Protein AF-A0A918WF06-F1 (afdb_monomer_lite)

Radius of gyration: 26.08 Å; chains: 1; bounding box: 77×54×80 Å

pLDDT: mean 81.27, std 18.09, range [36.62, 98.19]

Structure (mmCIF, N/CA/C/O backbone):
data_AF-A0A918WF06-F1
#
_entry.id   AF-A0A918WF06-F1
#
loop_
_atom_site.group_PDB
_atom_site.id
_atom_site.type_symbol
_atom_site.label_atom_id
_atom_site.label_alt_id
_atom_site.label_comp_id
_atom_site.label_asym_id
_atom_site.label_entity_id
_atom_site.label_seq_id
_atom_site.pdbx_PDB_ins_code
_atom_site.Cartn_x
_atom_site.Cartn_y
_atom_site.Cartn_z
_atom_site.occupancy
_atom_site.B_iso_or_equiv
_atom_site.auth_seq_id
_atom_site.auth_comp_id
_atom_site.auth_asym_id
_atom_site.auth_atom_id
_atom_site.pdbx_PDB_model_num
ATOM 1 N N . MET A 1 1 ? -59.376 -40.780 -48.988 1.00 39.62 1 MET A N 1
ATOM 2 C CA . MET A 1 1 ? -57.956 -41.108 -49.257 1.00 39.62 1 MET A CA 1
ATOM 3 C C . MET A 1 1 ? -57.127 -39.903 -48.823 1.00 39.62 1 MET A C 1
ATOM 5 O O . MET A 1 1 ? -57.495 -38.814 -49.224 1.00 39.62 1 MET A O 1
ATOM 9 N N . LYS A 1 2 ? -56.238 -40.057 -47.822 1.00 47.72 2 LYS A N 1
ATOM 10 C CA . LYS A 1 2 ? -54.771 -39.832 -47.935 1.00 47.72 2 LYS A CA 1
ATOM 11 C C . LYS A 1 2 ? -54.437 -38.406 -48.423 1.00 47.72 2 LYS A C 1
ATOM 13 O O . LYS A 1 2 ? -54.767 -38.086 -49.548 1.00 47.72 2 LYS A O 1
ATOM 18 N N . VAL A 1 3 ? -53.795 -37.504 -47.682 1.00 50.84 3 VAL A N 1
ATOM 19 C CA . VAL A 1 3 ? -52.681 -37.616 -46.724 1.00 50.84 3 VAL A CA 1
ATOM 20 C C . VAL A 1 3 ? -52.509 -36.258 -46.012 1.00 50.84 3 VAL A C 1
ATOM 22 O O . VAL A 1 3 ? -52.723 -35.221 -46.631 1.00 50.84 3 VAL A O 1
ATOM 25 N N . MET A 1 4 ? -52.075 -36.255 -44.748 1.00 56.88 4 MET A N 1
ATOM 26 C CA . MET A 1 4 ? -51.415 -35.093 -44.126 1.00 56.88 4 MET A CA 1
ATOM 27 C C . MET A 1 4 ? -49.901 -35.205 -44.368 1.00 56.88 4 MET A C 1
ATOM 29 O O . MET A 1 4 ? -49.376 -36.318 -44.303 1.00 56.88 4 MET A O 1
ATOM 33 N N . PRO A 1 5 ? -49.186 -34.087 -44.559 1.00 52.19 5 PRO A N 1
ATOM 34 C CA . PRO A 1 5 ? -47.825 -33.984 -44.040 1.00 52.19 5 PRO A CA 1
ATOM 35 C C . PRO A 1 5 ? -47.679 -32.678 -43.241 1.00 52.19 5 PRO A C 1
ATOM 37 O O . PRO A 1 5 ? -47.984 -31.588 -43.704 1.00 52.19 5 PRO A O 1
ATOM 40 N N . SER A 1 6 ? -47.406 -32.790 -41.947 1.00 49.00 6 SER A N 1
ATOM 41 C CA . SER A 1 6 ? -46.043 -32.788 -41.397 1.00 49.00 6 SER A CA 1
ATOM 42 C C . SER A 1 6 ? -45.630 -31.370 -40.997 1.00 49.00 6 SER A C 1
ATOM 44 O O . SER A 1 6 ? -44.961 -30.660 -41.742 1.00 49.00 6 SER A O 1
ATOM 46 N N . LEU A 1 7 ? -46.033 -30.979 -39.780 1.00 51.66 7 LEU A N 1
ATOM 47 C CA . LEU A 1 7 ? -45.429 -29.859 -39.062 1.00 51.66 7 LEU A CA 1
ATOM 48 C C . LEU A 1 7 ? -43.947 -30.179 -38.836 1.00 51.66 7 LEU A C 1
ATOM 50 O O . LEU A 1 7 ? -43.600 -31.067 -38.056 1.00 51.66 7 LEU A O 1
ATOM 54 N N . LEU A 1 8 ? -43.075 -29.434 -39.506 1.00 51.19 8 LEU A N 1
ATOM 55 C CA . LEU A 1 8 ? -41.650 -29.425 -39.223 1.00 51.19 8 LEU A CA 1
ATOM 56 C C . LEU A 1 8 ? -41.441 -28.649 -37.912 1.00 51.19 8 LEU A C 1
ATOM 58 O O . LEU A 1 8 ? -41.381 -27.422 -37.900 1.00 51.19 8 LEU A O 1
ATOM 62 N N . ILE A 1 9 ? -41.383 -29.363 -36.787 1.00 60.44 9 ILE A N 1
ATOM 63 C CA . ILE A 1 9 ? -40.949 -28.798 -35.506 1.00 60.44 9 ILE A CA 1
ATOM 64 C C . ILE A 1 9 ? -39.446 -28.544 -35.635 1.00 60.44 9 ILE A C 1
ATOM 66 O O . ILE A 1 9 ? -38.626 -29.431 -35.397 1.00 60.44 9 ILE A O 1
ATOM 70 N N . MET A 1 10 ? -39.081 -27.334 -36.052 1.00 51.53 10 MET A N 1
ATOM 71 C CA . MET A 1 10 ? -37.702 -26.867 -36.008 1.00 51.53 10 MET A CA 1
ATOM 72 C C . MET A 1 10 ? -37.326 -26.708 -34.532 1.00 51.53 10 MET A C 1
ATOM 74 O O . MET A 1 10 ? -37.641 -25.705 -33.894 1.00 51.53 10 MET A O 1
ATOM 78 N N . ARG A 1 11 ? -36.705 -27.740 -33.952 1.00 55.72 11 ARG A N 1
ATOM 79 C CA . ARG A 1 11 ? -36.092 -27.637 -32.629 1.00 55.72 11 ARG A CA 1
ATOM 80 C C . ARG A 1 11 ? -34.928 -26.663 -32.741 1.00 55.72 11 ARG A C 1
ATOM 82 O O . ARG A 1 11 ? -33.838 -27.042 -33.152 1.00 55.72 11 ARG A O 1
ATOM 89 N N . VAL A 1 12 ? -35.167 -25.408 -32.372 1.00 57.62 12 VAL A N 1
ATOM 90 C CA . VAL A 1 12 ? -34.097 -24.477 -32.028 1.00 57.62 12 VAL A CA 1
ATOM 91 C C . VAL A 1 12 ? -33.480 -25.029 -30.749 1.00 57.62 12 VAL A C 1
ATOM 93 O O . VAL A 1 12 ? -33.949 -24.768 -29.644 1.00 57.62 12 VAL A O 1
ATOM 96 N N . THR A 1 13 ? -32.472 -25.886 -30.893 1.00 59.31 13 THR A N 1
ATOM 97 C CA . THR A 1 13 ? -31.555 -26.203 -29.805 1.00 59.31 13 THR A CA 1
ATOM 98 C C . THR A 1 13 ? -30.829 -24.906 -29.495 1.00 59.31 13 THR A C 1
ATOM 100 O O . THR A 1 13 ? -29.818 -24.586 -30.116 1.00 59.31 13 THR A O 1
ATOM 103 N N . SER A 1 14 ? -31.418 -24.107 -28.606 1.00 59.75 14 SER A N 1
ATOM 104 C CA . SER A 1 14 ? -30.790 -22.925 -28.043 1.00 59.75 14 SER A CA 1
ATOM 105 C C . SER A 1 14 ? -29.555 -23.417 -27.305 1.00 59.75 14 SER A C 1
ATOM 107 O O . SER A 1 14 ? -29.641 -23.908 -26.180 1.00 59.75 14 SER A O 1
ATOM 109 N N . LEU A 1 15 ? -28.418 -23.380 -27.998 1.00 58.34 15 LEU A N 1
ATOM 110 C CA . LEU A 1 15 ? -27.104 -23.610 -27.437 1.00 58.34 15 LEU A CA 1
ATOM 111 C C . LEU A 1 15 ? -26.921 -22.489 -26.414 1.00 58.34 15 LEU A C 1
ATOM 113 O O . LEU A 1 15 ? -26.621 -21.353 -26.771 1.00 58.34 15 LEU A O 1
ATOM 117 N N . ALA A 1 16 ? -27.236 -22.779 -25.153 1.00 60.91 16 ALA A N 1
ATOM 118 C CA . ALA A 1 16 ? -26.949 -21.895 -24.042 1.00 60.91 16 ALA A CA 1
ATOM 119 C C . ALA A 1 16 ? -25.426 -21.771 -23.973 1.00 60.91 16 ALA A C 1
ATOM 121 O O . ALA A 1 16 ? -24.744 -22.584 -23.352 1.00 60.91 16 ALA A O 1
ATOM 122 N N . PHE A 1 17 ? -24.892 -20.787 -24.692 1.00 61.94 17 PHE A N 1
ATOM 123 C CA . PHE A 1 17 ? -23.524 -20.331 -24.563 1.00 61.94 17 PHE A CA 1
ATOM 124 C C . PHE A 1 17 ? -23.434 -19.684 -23.182 1.00 61.94 17 PHE A C 1
ATOM 126 O O . PHE A 1 17 ? -23.647 -18.485 -23.014 1.00 61.94 17 PHE A O 1
ATOM 133 N N . PHE A 1 18 ? -23.230 -20.522 -22.165 1.00 62.84 18 PHE A N 1
ATOM 134 C CA . PHE A 1 18 ? -22.792 -20.086 -20.852 1.00 62.84 18 PHE A CA 1
ATOM 135 C C . PHE A 1 18 ? -21.447 -19.395 -21.072 1.00 62.84 18 PHE A C 1
ATOM 137 O O . PHE A 1 18 ? -20.406 -20.040 -21.181 1.00 62.84 18 PHE A O 1
ATOM 144 N N . LEU A 1 19 ? -21.492 -18.068 -21.192 1.00 60.66 19 LEU A N 1
ATOM 145 C CA . LEU A 1 19 ? -20.347 -17.204 -20.972 1.00 60.66 19 LEU A CA 1
ATOM 146 C C . LEU A 1 19 ? -19.892 -17.462 -19.535 1.00 60.66 19 LEU A C 1
ATOM 148 O O . LEU A 1 19 ? -20.374 -16.841 -18.590 1.00 60.66 19 LEU A O 1
ATOM 152 N N . LEU A 1 20 ? -18.988 -18.425 -19.370 1.00 53.75 20 LEU A N 1
ATOM 153 C CA . LEU A 1 20 ? -18.125 -18.497 -18.206 1.00 53.75 20 LEU A CA 1
ATOM 154 C C . LEU A 1 20 ? -17.273 -17.230 -18.258 1.00 53.75 20 LEU A C 1
ATOM 156 O O . LEU A 1 20 ? -16.222 -17.198 -18.897 1.00 53.75 20 LEU A O 1
ATOM 160 N N . LEU A 1 21 ? -17.766 -16.157 -17.634 1.00 58.62 21 LEU A N 1
ATOM 161 C CA . LEU A 1 21 ? -16.910 -15.068 -17.194 1.00 58.62 21 LEU A CA 1
ATOM 162 C C . LEU A 1 21 ? -15.924 -15.708 -16.218 1.00 58.62 21 LEU A C 1
ATOM 164 O O . LEU A 1 21 ? -16.217 -15.883 -15.038 1.00 58.62 21 LEU A O 1
ATOM 168 N N . ASN A 1 22 ? -14.771 -16.120 -16.737 1.00 43.28 22 ASN A N 1
ATOM 169 C CA . ASN A 1 22 ? -13.613 -16.398 -15.915 1.00 43.28 22 ASN A CA 1
ATOM 170 C C . ASN A 1 22 ? -13.202 -15.057 -15.306 1.00 43.28 22 ASN A C 1
ATOM 172 O O . ASN A 1 22 ? -12.416 -14.316 -15.894 1.00 43.28 22 ASN A O 1
ATOM 176 N N . SER A 1 23 ? -13.771 -14.720 -14.149 1.00 53.44 23 SER A N 1
ATOM 177 C CA . SER A 1 23 ? -13.123 -13.791 -13.236 1.00 53.44 23 SER A CA 1
ATOM 178 C C . SER A 1 23 ? -11.800 -14.443 -12.859 1.00 53.44 23 SER A C 1
ATOM 180 O O . SER A 1 23 ? -11.768 -15.362 -12.040 1.00 53.44 23 SER A O 1
ATOM 182 N N . LEU A 1 24 ? -10.718 -14.023 -13.521 1.00 58.28 24 LEU A N 1
ATOM 183 C CA . LEU A 1 24 ? -9.377 -14.259 -13.006 1.00 58.28 24 LEU A CA 1
ATOM 184 C C . LEU A 1 24 ? -9.387 -13.798 -11.541 1.00 58.28 24 LEU A C 1
ATOM 186 O O . LEU A 1 24 ? -9.940 -12.728 -11.264 1.00 58.28 24 LEU A O 1
ATOM 190 N N . PRO A 1 25 ? -8.889 -14.618 -10.601 1.00 63.88 25 PRO A N 1
ATOM 191 C CA . PRO A 1 25 ? -8.848 -14.218 -9.205 1.00 63.88 25 PRO A CA 1
ATOM 192 C C . PRO A 1 25 ? -8.097 -12.889 -9.107 1.00 63.88 25 PRO A C 1
ATOM 194 O O . PRO A 1 25 ? -7.062 -12.715 -9.754 1.00 63.88 25 PRO A O 1
ATOM 197 N N . ALA A 1 26 ? -8.674 -11.953 -8.354 1.00 69.56 26 ALA A N 1
ATOM 198 C CA . ALA A 1 26 ? -8.076 -10.648 -8.125 1.00 69.56 26 ALA A CA 1
ATOM 199 C C . ALA A 1 26 ? -6.679 -10.819 -7.516 1.00 69.56 26 ALA A C 1
ATOM 201 O O . ALA A 1 26 ? -6.487 -11.704 -6.679 1.00 69.56 26 ALA A O 1
ATOM 202 N N . ALA A 1 27 ? -5.725 -9.990 -7.932 1.00 83.56 27 ALA A N 1
ATOM 203 C CA . ALA A 1 27 ? -4.368 -10.045 -7.404 1.00 83.56 27 ALA A CA 1
ATOM 204 C C . ALA A 1 27 ? -4.372 -9.585 -5.939 1.00 83.56 27 ALA A C 1
ATOM 206 O O . ALA A 1 27 ? -4.746 -8.447 -5.632 1.00 83.56 27 ALA A O 1
ATOM 207 N N . ASP A 1 28 ? -3.950 -10.460 -5.027 1.00 87.75 28 ASP A N 1
ATOM 208 C CA . ASP A 1 28 ? -3.919 -10.159 -3.601 1.00 87.75 28 ASP A CA 1
ATOM 209 C C . ASP A 1 28 ? -2.594 -9.490 -3.223 1.00 87.75 28 ASP A C 1
ATOM 211 O O . ASP A 1 28 ? -1.497 -9.972 -3.521 1.00 87.75 28 ASP A O 1
ATOM 215 N N . PHE A 1 29 ? -2.677 -8.351 -2.535 1.00 89.62 29 PHE A N 1
ATOM 216 C CA . PHE A 1 29 ? -1.479 -7.585 -2.212 1.00 89.62 29 PHE A CA 1
ATOM 217 C C . PHE A 1 29 ? -0.498 -8.370 -1.340 1.00 89.62 29 PHE A C 1
ATOM 219 O O . PHE A 1 29 ? 0.705 -8.273 -1.552 1.00 89.62 29 PHE A O 1
ATOM 226 N N . GLN A 1 30 ? -0.973 -9.142 -0.363 1.00 86.06 30 GLN A N 1
ATOM 227 C CA . GLN A 1 30 ? -0.086 -9.789 0.605 1.00 86.06 30 GLN A CA 1
ATOM 228 C C . GLN A 1 30 ? 0.589 -11.029 0.037 1.00 86.06 30 GLN A C 1
ATOM 230 O O . GLN A 1 30 ? 1.757 -11.280 0.331 1.00 86.06 30 GLN A O 1
ATOM 235 N N . THR A 1 31 ? -0.148 -11.804 -0.749 1.00 85.81 31 THR A N 1
ATOM 236 C CA . THR A 1 31 ? 0.311 -13.100 -1.251 1.00 85.81 31 THR A CA 1
ATOM 237 C C . THR A 1 31 ? 0.951 -13.008 -2.631 1.00 85.81 31 THR A C 1
ATOM 239 O O . THR A 1 31 ? 1.901 -13.748 -2.885 1.00 85.81 31 THR A O 1
ATOM 242 N N . ASP A 1 32 ? 0.534 -12.055 -3.470 1.00 90.69 32 ASP A N 1
ATOM 243 C CA . ASP A 1 32 ? 1.044 -11.926 -4.837 1.00 90.69 32 ASP A CA 1
ATOM 244 C C . ASP A 1 32 ? 2.002 -10.733 -5.004 1.00 90.69 32 ASP A C 1
ATOM 246 O O . ASP A 1 32 ? 3.089 -10.877 -5.567 1.00 90.69 32 ASP A O 1
ATOM 250 N N . VAL A 1 33 ? 1.641 -9.545 -4.502 1.00 95.44 33 VAL A N 1
ATOM 251 C CA . VAL A 1 33 ? 2.377 -8.292 -4.788 1.00 95.44 33 VAL A CA 1
ATOM 252 C C . VAL A 1 33 ? 3.538 -8.054 -3.822 1.00 95.44 33 VAL A C 1
ATOM 254 O O . VAL A 1 33 ? 4.663 -7.764 -4.235 1.00 95.44 33 VAL A O 1
ATOM 257 N N . LEU A 1 34 ? 3.285 -8.186 -2.522 1.00 93.31 34 LEU A N 1
ATOM 258 C CA . LEU A 1 34 ? 4.236 -7.903 -1.453 1.00 93.31 34 LEU A CA 1
ATOM 259 C C . LEU A 1 34 ? 5.528 -8.731 -1.571 1.00 93.31 34 LEU A C 1
ATOM 261 O O . LEU A 1 34 ? 6.600 -8.134 -1.440 1.00 93.31 34 LEU A O 1
ATOM 265 N N . PRO A 1 35 ? 5.501 -10.042 -1.896 1.00 93.12 35 PRO A N 1
ATOM 266 C CA . PRO A 1 35 ? 6.731 -10.807 -2.100 1.00 93.12 35 PRO A CA 1
ATOM 267 C C . PRO A 1 35 ? 7.576 -10.279 -3.267 1.00 93.12 35 PRO A C 1
ATOM 269 O O . PRO A 1 35 ? 8.808 -10.339 -3.225 1.00 93.12 35 PRO A O 1
ATOM 272 N N . ILE A 1 36 ? 6.940 -9.717 -4.303 1.00 96.38 36 ILE A N 1
ATOM 273 C CA . ILE A 1 36 ? 7.650 -9.084 -5.421 1.00 96.38 36 ILE A CA 1
ATOM 274 C C . ILE A 1 36 ? 8.333 -7.806 -4.934 1.00 96.38 36 ILE A C 1
ATOM 276 O O . ILE A 1 36 ? 9.527 -7.636 -5.179 1.00 96.38 36 ILE A O 1
ATOM 280 N N . PHE A 1 37 ? 7.626 -6.940 -4.201 1.00 95.88 37 PHE A N 1
ATOM 281 C CA . PHE A 1 37 ? 8.210 -5.711 -3.652 1.00 95.88 37 PHE A CA 1
ATOM 282 C C . PHE A 1 37 ? 9.353 -5.990 -2.671 1.00 95.88 37 PHE A C 1
ATOM 284 O O . PHE A 1 37 ? 10.404 -5.354 -2.767 1.00 95.88 37 PHE A O 1
ATOM 291 N N . GLN A 1 38 ? 9.202 -6.984 -1.794 1.00 93.25 38 GLN A N 1
ATOM 292 C CA . GLN A 1 38 ? 10.252 -7.414 -0.867 1.00 93.25 38 GLN A CA 1
ATOM 293 C C . GLN A 1 38 ? 11.522 -7.854 -1.599 1.00 93.25 38 GLN A C 1
ATOM 295 O O . GLN A 1 38 ? 12.626 -7.465 -1.227 1.00 93.25 38 GLN A O 1
ATOM 300 N N . ASN A 1 39 ? 11.371 -8.639 -2.664 1.00 93.62 39 ASN A N 1
ATOM 301 C CA . ASN A 1 39 ? 12.507 -9.169 -3.410 1.00 93.62 39 ASN A CA 1
ATOM 302 C C . ASN A 1 39 ? 13.154 -8.113 -4.326 1.00 93.62 39 ASN A C 1
ATOM 304 O O . ASN A 1 39 ? 14.375 -8.053 -4.458 1.00 93.62 39 ASN A O 1
ATOM 308 N N . LYS A 1 40 ? 12.343 -7.268 -4.973 1.00 95.00 40 LYS A N 1
ATOM 309 C CA . LYS A 1 40 ? 12.798 -6.391 -6.064 1.00 95.00 40 LYS A CA 1
ATOM 310 C C . LYS A 1 40 ? 12.985 -4.929 -5.675 1.00 95.00 40 LYS A C 1
ATOM 312 O O . LYS A 1 40 ? 13.772 -4.245 -6.319 1.00 95.00 40 LYS A O 1
ATOM 317 N N . CYS A 1 41 ? 12.299 -4.437 -4.647 1.00 94.75 41 CYS A N 1
ATOM 318 C CA . CYS A 1 41 ? 12.182 -2.996 -4.393 1.00 94.75 41 CYS A CA 1
ATOM 319 C C . CYS A 1 41 ? 12.691 -2.574 -3.007 1.00 94.75 41 CYS A C 1
ATOM 321 O O . CYS A 1 41 ? 13.209 -1.466 -2.849 1.00 94.75 41 CYS A O 1
ATOM 323 N N . TYR A 1 42 ? 12.598 -3.450 -2.004 1.00 92.75 42 TYR A N 1
ATOM 324 C CA . TYR A 1 42 ? 12.870 -3.102 -0.601 1.00 92.75 42 TYR A CA 1
ATOM 325 C C . TYR A 1 42 ? 14.316 -2.733 -0.296 1.00 92.75 42 TYR A C 1
ATOM 327 O O . TYR A 1 42 ? 14.588 -2.170 0.755 1.00 92.75 42 TYR A O 1
ATOM 335 N N . LYS A 1 43 ? 15.253 -2.986 -1.212 1.00 90.62 43 LYS A N 1
ATOM 336 C CA . LYS A 1 43 ? 16.620 -2.482 -1.065 1.00 90.62 43 LYS A CA 1
ATOM 337 C C . LYS A 1 43 ? 16.680 -0.947 -0.987 1.00 90.62 43 LYS A C 1
ATOM 339 O O . LYS A 1 43 ? 17.639 -0.416 -0.443 1.00 90.62 43 LYS A O 1
ATOM 344 N N . CYS A 1 44 ? 15.706 -0.242 -1.567 1.00 94.31 44 CYS A N 1
ATOM 345 C CA . CYS A 1 44 ? 15.660 1.225 -1.559 1.00 94.31 44 CYS A CA 1
ATOM 346 C C . CYS A 1 44 ? 14.303 1.811 -1.143 1.00 94.31 44 CYS A C 1
ATOM 348 O O . CYS A 1 44 ? 14.244 2.999 -0.843 1.00 94.31 44 CYS A O 1
ATOM 350 N N . HIS A 1 45 ? 13.235 1.013 -1.162 1.00 94.00 45 HIS A N 1
ATOM 351 C CA . HIS A 1 45 ? 11.863 1.443 -0.870 1.00 94.00 45 HIS A CA 1
ATOM 352 C C . HIS A 1 45 ? 11.215 0.591 0.235 1.00 94.00 45 HIS A C 1
ATOM 354 O O . HIS A 1 45 ? 10.019 0.310 0.184 1.00 94.00 45 HIS A O 1
ATOM 360 N N . GLY A 1 46 ? 12.000 0.095 1.189 1.00 89.69 46 GLY A N 1
ATOM 361 C CA . GLY A 1 46 ? 11.511 -0.686 2.324 1.00 89.69 46 GLY A CA 1
ATOM 362 C C . GLY A 1 46 ? 12.606 -0.944 3.354 1.00 89.69 46 GLY A C 1
ATOM 363 O O . GLY A 1 46 ? 13.734 -0.490 3.184 1.00 89.69 46 GLY A O 1
ATOM 364 N N . ASN A 1 47 ? 12.287 -1.664 4.435 1.00 86.62 47 ASN A N 1
ATOM 365 C CA . ASN A 1 47 ? 13.217 -1.934 5.540 1.00 86.62 47 ASN A CA 1
ATOM 366 C C . ASN A 1 47 ? 13.822 -0.655 6.162 1.00 86.62 47 ASN A C 1
ATOM 368 O O . ASN A 1 47 ? 14.984 -0.648 6.563 1.00 86.62 47 ASN A O 1
ATOM 372 N N . GLY A 1 48 ? 13.046 0.432 6.220 1.00 80.94 48 GLY A N 1
ATOM 373 C CA . GLY A 1 48 ? 13.510 1.746 6.680 1.00 80.94 48 GLY A CA 1
ATOM 374 C C . GLY A 1 48 ? 14.147 2.631 5.601 1.00 80.94 48 GLY A C 1
ATOM 375 O O . GLY A 1 48 ? 14.339 3.818 5.846 1.00 80.94 48 GLY A O 1
ATOM 376 N N . GLU A 1 49 ? 14.412 2.106 4.401 1.00 87.75 49 GLU A N 1
ATOM 377 C CA . GLU A 1 49 ? 14.890 2.891 3.258 1.00 87.75 49 GLU A CA 1
ATOM 378 C C . GLU A 1 49 ? 13.718 3.525 2.493 1.00 87.75 49 GLU A C 1
ATOM 380 O O . GLU A 1 49 ? 12.755 2.845 2.129 1.00 87.75 49 GLU A O 1
ATOM 385 N N . THR A 1 50 ? 13.812 4.827 2.209 1.00 90.69 50 THR A N 1
ATOM 386 C CA . THR A 1 50 ? 12.749 5.619 1.560 1.00 90.69 50 THR A CA 1
ATOM 387 C C . THR A 1 50 ? 13.284 6.464 0.406 1.00 90.69 50 THR A C 1
ATOM 389 O O . THR A 1 50 ? 13.056 7.671 0.311 1.00 90.69 50 THR A O 1
ATOM 392 N N . LYS A 1 51 ? 14.043 5.852 -0.510 1.00 90.00 51 LYS A N 1
ATOM 393 C CA . LYS A 1 51 ? 14.612 6.582 -1.649 1.00 90.00 51 LYS A CA 1
ATOM 394 C C . LYS A 1 51 ? 13.506 7.245 -2.474 1.00 90.00 51 LYS A C 1
ATOM 396 O O . LYS A 1 51 ? 12.516 6.610 -2.817 1.00 90.00 51 LYS A O 1
ATOM 401 N N . GLY A 1 52 ? 13.684 8.525 -2.800 1.00 87.75 52 GLY A N 1
ATOM 402 C CA . GLY A 1 52 ? 12.639 9.312 -3.464 1.00 87.75 52 GLY A CA 1
ATOM 403 C C . GLY A 1 52 ? 11.430 9.603 -2.568 1.00 87.75 52 GLY A C 1
ATOM 404 O O . GLY A 1 52 ? 10.343 9.804 -3.094 1.00 87.75 52 GLY A O 1
ATOM 405 N N . ASP A 1 53 ? 11.625 9.587 -1.244 1.00 88.81 53 ASP A N 1
ATOM 406 C CA . ASP A 1 53 ? 10.594 9.788 -0.218 1.00 88.81 53 ASP A CA 1
ATOM 407 C C . ASP A 1 53 ? 9.434 8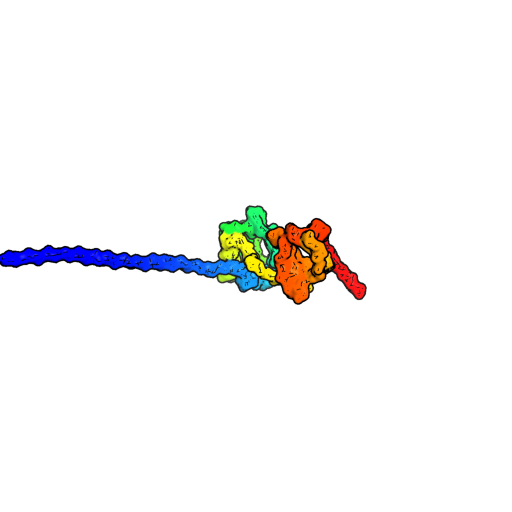.782 -0.313 1.00 88.81 53 ASP A C 1
ATOM 409 O O . ASP A 1 53 ? 8.276 9.083 -0.032 1.00 88.81 53 ASP A O 1
ATOM 413 N N . MET A 1 54 ? 9.749 7.560 -0.756 1.00 90.44 54 MET A N 1
ATOM 414 C CA . MET A 1 54 ? 8.755 6.530 -1.038 1.00 90.44 54 MET A CA 1
ATOM 415 C C . MET A 1 54 ? 9.083 5.205 -0.356 1.00 90.44 54 MET A C 1
ATOM 417 O O . MET A 1 54 ? 10.170 4.654 -0.545 1.00 90.44 54 MET A O 1
ATOM 421 N N . SER A 1 55 ? 8.094 4.662 0.360 1.00 91.31 55 SER A N 1
ATOM 422 C CA . SER A 1 55 ? 8.122 3.323 0.956 1.00 91.31 55 SER A CA 1
ATOM 423 C C . SER A 1 55 ? 7.001 2.446 0.396 1.00 91.31 55 SER A C 1
ATOM 425 O O . SER A 1 55 ? 5.843 2.858 0.320 1.00 91.31 55 SER A O 1
ATOM 427 N N . LEU A 1 56 ? 7.353 1.216 0.029 1.00 93.81 56 LEU A N 1
ATOM 428 C CA . LEU A 1 56 ? 6.436 0.166 -0.417 1.00 93.81 56 LEU A CA 1
ATOM 429 C C . LEU A 1 56 ? 6.038 -0.783 0.720 1.00 93.81 56 LEU A C 1
ATOM 431 O O . LEU A 1 56 ? 5.349 -1.774 0.481 1.00 93.81 56 LEU A O 1
ATOM 435 N N . GLU A 1 57 ? 6.453 -0.495 1.955 1.00 88.06 57 GLU A N 1
ATOM 436 C CA . GLU A 1 57 ? 6.048 -1.291 3.108 1.00 88.06 57 GLU A CA 1
ATOM 437 C C . GLU A 1 57 ? 4.538 -1.191 3.350 1.00 88.06 57 GLU A C 1
ATOM 439 O O . GLU A 1 57 ? 3.977 -0.101 3.220 1.00 88.06 57 GLU A O 1
ATOM 444 N N . PRO A 1 58 ? 3.863 -2.277 3.778 1.00 82.00 58 PRO A N 1
ATOM 445 C CA . PRO A 1 58 ? 2.411 -2.291 3.961 1.00 82.00 58 PRO A CA 1
ATOM 446 C C . PRO A 1 58 ? 1.870 -1.142 4.825 1.00 82.00 58 PRO A C 1
ATOM 448 O O . PRO A 1 58 ? 0.819 -0.586 4.522 1.00 82.00 58 PRO A O 1
ATOM 451 N N . GLY A 1 59 ? 2.603 -0.749 5.873 1.00 77.69 59 GLY A N 1
ATOM 452 C CA . GLY A 1 59 ? 2.207 0.346 6.765 1.00 77.69 59 GLY A CA 1
ATOM 453 C C . GLY A 1 59 ? 2.362 1.752 6.171 1.00 77.69 59 GLY A C 1
ATOM 454 O O . GLY A 1 59 ? 1.817 2.705 6.720 1.00 77.69 59 GLY A O 1
ATOM 455 N N . GLN A 1 60 ? 3.090 1.900 5.061 1.00 83.25 60 GLN A N 1
ATOM 456 C CA . GLN A 1 60 ? 3.424 3.198 4.464 1.00 83.25 60 GLN A CA 1
ATOM 457 C C . GLN A 1 60 ? 2.874 3.359 3.041 1.00 83.25 60 GLN A C 1
ATOM 459 O O . GLN A 1 60 ? 2.533 4.473 2.639 1.00 83.25 60 GLN A O 1
ATOM 464 N N . ILE A 1 61 ? 2.715 2.253 2.304 1.00 90.75 61 ILE A N 1
ATOM 465 C CA . ILE A 1 61 ? 2.378 2.250 0.877 1.00 90.75 61 ILE A CA 1
ATOM 466 C C . ILE A 1 61 ? 1.066 2.981 0.564 1.00 90.75 61 ILE A C 1
ATOM 468 O O . ILE A 1 61 ? 0.951 3.616 -0.483 1.00 90.75 61 ILE A O 1
ATOM 472 N N . ARG A 1 62 ? 0.100 2.983 1.497 1.00 86.06 62 ARG A N 1
ATOM 473 C CA . ARG A 1 62 ? -1.202 3.658 1.341 1.00 86.06 62 ARG A CA 1
ATOM 474 C C . ARG A 1 62 ? -1.066 5.146 0.995 1.00 86.06 62 ARG A C 1
ATOM 476 O O . ARG A 1 62 ? -1.895 5.659 0.256 1.00 86.06 62 ARG A O 1
ATOM 483 N N . ARG A 1 63 ? -0.016 5.831 1.471 1.00 85.00 63 ARG A N 1
ATOM 484 C CA . ARG A 1 63 ? 0.233 7.260 1.184 1.00 85.00 63 ARG A CA 1
ATOM 485 C C . ARG A 1 63 ? 0.540 7.531 -0.292 1.00 85.00 63 ARG A C 1
ATOM 487 O O . ARG A 1 63 ? 0.317 8.638 -0.770 1.00 85.00 63 ARG A O 1
ATOM 494 N N . PHE A 1 64 ? 1.018 6.519 -1.013 1.00 92.00 64 PHE A N 1
ATOM 495 C CA . PHE A 1 64 ? 1.408 6.612 -2.420 1.00 92.00 64 PHE A CA 1
ATOM 496 C C . PHE A 1 64 ? 0.323 6.100 -3.378 1.00 92.00 64 PHE A C 1
ATOM 498 O O . PHE A 1 64 ? 0.494 6.189 -4.595 1.00 92.00 64 PHE A O 1
ATOM 505 N N . ILE A 1 65 ? -0.790 5.593 -2.832 1.00 89.62 65 ILE A N 1
ATOM 506 C CA . ILE A 1 65 ? -1.952 5.109 -3.578 1.00 89.62 65 ILE A CA 1
ATOM 507 C C . ILE A 1 65 ? -3.002 6.224 -3.632 1.00 89.62 65 ILE A C 1
ATOM 509 O O . ILE A 1 65 ? -3.776 6.417 -2.695 1.00 89.62 65 ILE A O 1
ATOM 513 N N . SER A 1 66 ? -3.020 6.995 -4.718 1.00 85.88 66 SER A N 1
ATOM 514 C CA . SER A 1 66 ? -3.969 8.101 -4.909 1.00 85.88 66 SER A CA 1
ATOM 515 C C . SER A 1 66 ? -4.035 8.536 -6.375 1.00 85.88 66 SER A C 1
ATOM 517 O O . SER A 1 66 ? -3.239 8.095 -7.195 1.00 85.88 66 SER A O 1
ATOM 519 N N . LYS A 1 67 ? -4.960 9.442 -6.725 1.00 79.25 67 LYS A N 1
ATOM 520 C CA . LYS A 1 67 ? -5.072 9.981 -8.096 1.00 79.25 67 LYS A CA 1
ATOM 521 C C . LYS A 1 67 ? -3.871 10.827 -8.534 1.00 79.25 67 LYS A C 1
ATOM 523 O O . LYS A 1 67 ? -3.707 11.059 -9.725 1.00 79.25 67 LYS A O 1
ATOM 528 N N . GLN A 1 68 ? -3.081 11.326 -7.585 1.00 83.06 68 GLN A N 1
ATOM 529 C CA . GLN A 1 68 ? -1.896 12.153 -7.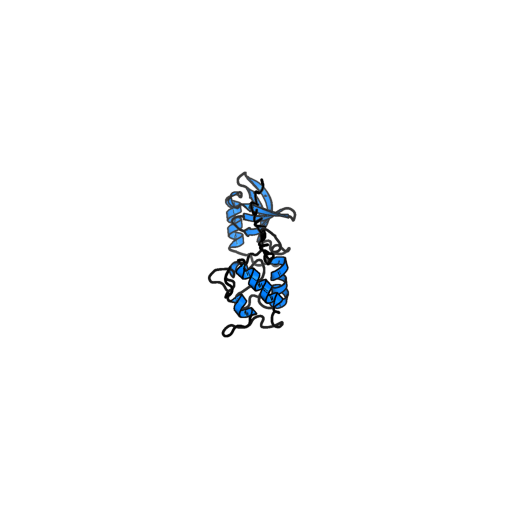832 1.00 83.06 68 GLN A CA 1
ATOM 530 C C . GLN A 1 68 ? -0.592 11.435 -7.452 1.00 83.06 68 GLN A C 1
ATOM 532 O O . GLN A 1 68 ? 0.486 11.998 -7.622 1.00 83.06 68 GLN A O 1
ATOM 537 N N . GLY A 1 69 ? -0.687 10.225 -6.897 1.00 89.00 69 GLY A N 1
ATOM 538 C CA . GLY A 1 69 ? 0.453 9.431 -6.460 1.00 89.00 69 GLY A CA 1
ATOM 539 C C . GLY A 1 69 ? 1.060 8.593 -7.587 1.00 89.00 69 GLY A C 1
ATOM 540 O O . GLY A 1 69 ? 0.495 8.495 -8.677 1.00 89.00 69 GLY A O 1
ATOM 541 N N . PRO A 1 70 ? 2.200 7.934 -7.323 1.00 94.69 70 PRO A N 1
ATOM 542 C CA . PRO A 1 70 ? 2.838 7.054 -8.300 1.00 94.69 70 PRO A CA 1
ATOM 543 C C . PRO A 1 70 ? 2.039 5.767 -8.563 1.00 94.69 70 PRO A C 1
ATOM 545 O O . PRO A 1 70 ? 2.219 5.132 -9.605 1.00 94.69 70 PRO A O 1
ATOM 548 N N . ILE A 1 71 ? 1.161 5.377 -7.632 1.00 95.88 71 ILE A N 1
ATOM 549 C CA . ILE A 1 71 ? 0.258 4.232 -7.751 1.00 95.88 71 ILE A CA 1
ATOM 550 C C . ILE A 1 71 ? -1.163 4.786 -7.877 1.00 95.88 71 ILE A C 1
ATOM 552 O O . ILE A 1 71 ? -1.765 5.195 -6.887 1.00 95.88 71 ILE A O 1
ATOM 556 N N . VAL A 1 72 ? -1.696 4.815 -9.097 1.00 93.62 72 VAL A N 1
ATOM 557 C CA . VAL A 1 72 ? -3.040 5.336 -9.376 1.00 93.62 72 VAL A CA 1
ATOM 558 C C . VAL A 1 72 ? -4.014 4.158 -9.519 1.00 93.62 72 VAL A C 1
ATOM 560 O O . VAL A 1 72 ? -3.913 3.411 -10.494 1.00 93.62 72 VAL A O 1
ATOM 563 N N . PRO A 1 73 ? -4.953 3.952 -8.572 1.00 90.44 73 PRO A N 1
ATOM 564 C CA . PRO A 1 73 ? -5.937 2.872 -8.648 1.00 90.44 73 PRO A CA 1
ATOM 565 C C . PRO A 1 73 ? -6.742 2.901 -9.950 1.00 90.44 73 PRO A C 1
ATOM 567 O O . PRO A 1 73 ? -7.329 3.928 -10.293 1.00 90.44 73 PRO A O 1
ATOM 570 N N . GLY A 1 74 ? -6.809 1.769 -10.649 1.00 85.62 74 GLY A N 1
ATOM 571 C CA . GLY A 1 74 ? -7.553 1.630 -11.903 1.00 85.62 74 GLY A CA 1
ATOM 572 C C . GLY A 1 74 ? -6.827 2.138 -13.150 1.00 85.62 74 GLY A C 1
ATOM 573 O O . GLY A 1 74 ? -7.378 2.028 -14.243 1.00 85.62 74 GLY A O 1
ATOM 574 N N . ASP A 1 75 ? -5.610 2.673 -13.020 1.00 88.81 75 ASP A N 1
ATOM 575 C CA . ASP A 1 75 ? -4.870 3.250 -14.143 1.00 88.81 75 ASP A CA 1
ATOM 576 C C . ASP A 1 75 ? -3.722 2.340 -14.599 1.00 88.81 75 ASP A C 1
ATOM 578 O O . ASP A 1 75 ? -2.695 2.190 -13.934 1.00 88.81 75 ASP A O 1
ATOM 582 N N . SER A 1 76 ? -3.867 1.764 -15.794 1.00 93.56 76 SER A N 1
ATOM 583 C CA . SER A 1 76 ? -2.839 0.931 -16.425 1.00 93.56 76 SER A CA 1
ATOM 584 C C . SER A 1 76 ? -1.582 1.704 -16.850 1.00 93.56 76 SER A C 1
ATOM 586 O O . SER A 1 76 ? -0.587 1.070 -17.215 1.00 93.56 76 SER A O 1
ATOM 588 N N . ASN A 1 77 ? -1.633 3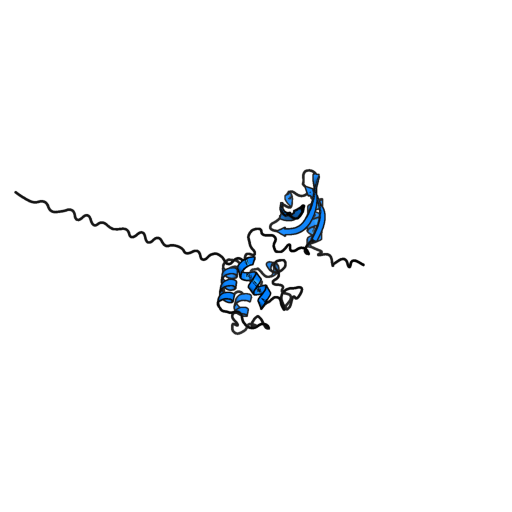.040 -16.820 1.00 95.00 77 ASN A N 1
ATOM 589 C CA . ASN A 1 77 ? -0.539 3.961 -17.125 1.00 95.00 77 ASN A CA 1
ATOM 590 C C . ASN A 1 77 ? 0.026 4.643 -15.868 1.00 95.00 77 ASN A C 1
ATOM 592 O O . ASN A 1 77 ? 0.817 5.583 -15.989 1.00 95.00 77 ASN A O 1
ATOM 596 N N . ALA A 1 78 ? -0.345 4.175 -14.669 1.00 96.06 78 ALA A N 1
ATOM 597 C CA . ALA A 1 78 ? 0.225 4.661 -13.419 1.00 96.06 78 ALA A CA 1
ATOM 598 C C . ALA A 1 78 ? 1.762 4.644 -13.465 1.00 96.06 78 ALA A C 1
ATOM 600 O O . ALA A 1 78 ? 2.374 3.725 -14.018 1.00 96.06 78 ALA A O 1
ATOM 601 N N . GLN A 1 79 ? 2.400 5.643 -12.850 1.00 96.75 79 GLN A N 1
ATOM 602 C CA . GLN A 1 79 ? 3.852 5.832 -12.911 1.00 96.75 79 GLN A CA 1
ATOM 603 C C . GLN A 1 79 ? 4.628 4.576 -12.488 1.00 96.75 79 GLN A C 1
ATOM 605 O O . GLN A 1 79 ? 5.584 4.208 -13.167 1.00 96.75 79 GLN A O 1
ATOM 610 N N . ILE A 1 80 ? 4.183 3.877 -11.435 1.00 96.88 80 ILE A N 1
ATOM 611 C CA . ILE A 1 80 ? 4.790 2.613 -10.993 1.00 96.88 80 ILE A CA 1
ATOM 612 C C . ILE A 1 80 ? 4.840 1.566 -12.115 1.00 96.88 80 ILE A C 1
ATOM 614 O O . ILE A 1 80 ? 5.857 0.897 -12.281 1.00 96.88 80 ILE A O 1
ATOM 618 N N . LEU A 1 81 ? 3.778 1.454 -12.922 1.00 98.19 81 LEU A N 1
ATOM 619 C CA . LEU A 1 81 ? 3.689 0.484 -14.014 1.00 98.19 81 LEU A CA 1
ATOM 620 C C . LEU A 1 81 ? 4.618 0.859 -15.162 1.00 98.19 81 LEU A C 1
ATOM 622 O O . LEU A 1 81 ? 5.308 -0.001 -15.700 1.00 98.19 81 LEU A O 1
ATOM 626 N N . ARG A 1 82 ? 4.686 2.149 -15.491 1.00 98.00 82 ARG A N 1
ATOM 627 C CA . ARG A 1 82 ? 5.590 2.660 -16.528 1.00 98.00 82 ARG A CA 1
ATOM 628 C C . ARG A 1 82 ? 7.055 2.423 -16.158 1.00 98.00 82 ARG A C 1
ATOM 630 O O . ARG A 1 82 ? 7.846 2.019 -17.005 1.00 98.00 82 ARG A O 1
ATOM 637 N N . MET A 1 83 ? 7.402 2.620 -14.883 1.00 96.69 83 MET A N 1
ATOM 638 C CA . MET A 1 83 ? 8.758 2.411 -14.364 1.00 96.69 83 MET A CA 1
ATOM 639 C C . MET A 1 83 ? 9.186 0.940 -14.398 1.00 96.69 83 MET A C 1
ATOM 641 O O . MET A 1 83 ? 10.299 0.655 -14.832 1.00 96.69 83 MET A O 1
ATOM 645 N N . ILE A 1 84 ? 8.323 0.005 -13.974 1.00 97.56 84 ILE A N 1
ATOM 646 C CA . ILE A 1 84 ? 8.652 -1.436 -13.998 1.00 97.56 84 ILE A CA 1
ATOM 647 C C . ILE A 1 84 ? 8.611 -2.051 -15.404 1.00 97.56 84 ILE A C 1
ATOM 649 O O . ILE A 1 84 ? 9.145 -3.138 -15.603 1.00 97.56 84 ILE A O 1
ATOM 653 N N . ARG A 1 85 ? 7.964 -1.377 -16.365 1.00 97.31 85 ARG A N 1
ATOM 654 C CA . ARG A 1 85 ? 7.963 -1.726 -17.798 1.00 97.31 85 ARG A CA 1
ATOM 655 C C . ARG A 1 85 ? 9.112 -1.085 -18.575 1.00 97.31 85 ARG A C 1
ATOM 657 O O . ARG A 1 85 ? 9.231 -1.338 -19.768 1.00 97.31 85 ARG A O 1
ATOM 664 N N . GLU A 1 86 ? 9.921 -0.258 -17.914 1.00 96.19 86 GLU A N 1
ATOM 665 C CA . GLU A 1 86 ? 11.046 0.459 -18.524 1.00 96.19 86 GLU A CA 1
ATOM 666 C C . GLU A 1 86 ? 10.621 1.318 -19.729 1.00 96.19 86 GLU A C 1
ATOM 668 O O . GLU A 1 86 ? 11.309 1.394 -20.748 1.00 96.19 86 GLU A O 1
ATOM 673 N N . GLU A 1 87 ? 9.455 1.964 -19.631 1.00 96.69 87 GLU A N 1
ATOM 674 C CA . GLU A 1 87 ? 8.950 2.799 -20.717 1.00 96.69 87 GLU A CA 1
ATOM 675 C C . GLU A 1 87 ? 9.879 3.996 -21.010 1.00 96.69 87 GLU A C 1
ATOM 677 O O . GLU A 1 87 ? 10.526 4.541 -20.108 1.00 96.69 87 GLU A O 1
ATOM 682 N N . PRO A 1 88 ? 9.922 4.488 -22.262 1.00 95.38 88 PRO A N 1
ATOM 683 C CA . PRO A 1 88 ? 10.695 5.677 -22.594 1.00 95.38 88 PRO A CA 1
ATOM 684 C C . PRO A 1 88 ? 10.287 6.901 -21.759 1.00 95.38 88 PRO A C 1
ATOM 686 O O . PRO A 1 88 ? 9.104 7.193 -21.571 1.00 95.38 88 PRO A O 1
ATOM 689 N N . GLY A 1 89 ? 11.285 7.661 -21.303 1.00 92.75 89 GLY A N 1
ATOM 690 C CA . GLY A 1 89 ? 11.071 8.916 -20.577 1.00 92.75 89 GLY A CA 1
ATOM 691 C C . GLY A 1 89 ? 10.730 8.762 -19.091 1.00 92.75 89 GLY A C 1
ATOM 692 O O . GLY A 1 89 ? 10.391 9.760 -18.457 1.00 92.75 89 GLY A O 1
ATOM 693 N N . VAL A 1 90 ? 10.832 7.556 -18.522 1.00 92.50 90 VAL A N 1
ATOM 694 C CA . VAL A 1 90 ? 10.781 7.329 -17.069 1.00 92.50 90 VAL A CA 1
ATOM 695 C C . VAL A 1 90 ? 12.046 6.626 -16.579 1.00 92.50 90 VAL A C 1
ATOM 697 O O . VAL A 1 90 ? 12.706 5.910 -17.329 1.00 92.50 90 VAL A O 1
ATOM 700 N N . GLU A 1 91 ? 12.415 6.846 -15.315 1.00 91.38 91 GLU A N 1
ATOM 701 C CA . GLU A 1 91 ? 13.520 6.104 -14.701 1.00 91.38 91 GLU A CA 1
ATOM 702 C C . GLU A 1 91 ? 13.072 4.661 -14.434 1.00 91.38 91 GLU A C 1
ATOM 704 O O . GLU A 1 91 ? 12.118 4.426 -13.690 1.00 91.38 91 GLU A O 1
ATOM 709 N N . ALA A 1 92 ? 13.754 3.702 -15.061 1.00 94.62 92 ALA A N 1
ATOM 710 C CA . ALA A 1 92 ? 13.456 2.283 -14.919 1.00 94.62 92 ALA A CA 1
ATOM 711 C C . ALA A 1 92 ? 13.668 1.803 -13.476 1.00 94.62 92 ALA A C 1
ATOM 713 O O . ALA A 1 92 ? 14.674 2.124 -12.830 1.00 94.62 92 ALA A O 1
ATOM 714 N N . MET A 1 93 ? 12.732 0.986 -12.992 1.00 94.88 93 MET A N 1
ATOM 715 C CA . MET A 1 93 ? 12.812 0.345 -11.684 1.00 94.88 93 MET A CA 1
ATOM 716 C C . MET A 1 93 ? 12.669 -1.177 -11.811 1.00 94.88 93 MET A C 1
ATOM 718 O O . MET A 1 93 ? 11.830 -1.651 -12.571 1.00 94.88 93 MET A O 1
ATOM 722 N N . PRO A 1 94 ? 13.419 -1.956 -11.013 1.00 93.88 94 PRO A N 1
ATOM 723 C CA . PRO A 1 94 ? 14.348 -1.509 -9.983 1.00 93.88 94 PRO A CA 1
ATOM 724 C C . PRO A 1 94 ? 15.729 -1.169 -10.560 1.00 93.88 94 PRO A C 1
ATOM 726 O O . PRO A 1 94 ? 16.251 -1.846 -11.441 1.00 93.88 94 PRO A O 1
ATOM 729 N N . ARG A 1 95 ? 16.388 -0.154 -9.992 1.00 89.56 95 ARG A N 1
ATOM 730 C CA . ARG A 1 95 ? 17.751 0.239 -10.404 1.00 89.56 95 ARG A CA 1
ATOM 731 C C . ARG A 1 95 ? 18.832 -0.791 -10.077 1.00 89.56 95 ARG A C 1
ATOM 733 O O . ARG A 1 95 ? 19.938 -0.719 -10.605 1.00 89.56 95 ARG A O 1
ATOM 740 N N . GLN A 1 96 ? 18.555 -1.688 -9.136 1.00 81.62 96 GLN A N 1
ATOM 741 C CA . GLN A 1 96 ? 19.450 -2.752 -8.690 1.00 81.62 96 GLN A CA 1
ATOM 742 C C . GLN A 1 96 ? 18.626 -4.026 -8.480 1.00 81.62 96 GLN A C 1
ATOM 744 O O . GLN A 1 96 ? 17.464 -3.940 -8.104 1.00 81.62 96 GLN A O 1
ATOM 749 N N . GLY A 1 97 ? 19.217 -5.205 -8.688 1.00 72.75 97 GLY A N 1
ATOM 750 C CA . GLY A 1 97 ? 18.494 -6.485 -8.553 1.00 72.75 97 GLY A CA 1
ATOM 751 C C . GLY A 1 97 ? 17.808 -6.981 -9.836 1.00 72.75 97 GLY A C 1
ATOM 752 O O . GLY A 1 97 ? 17.094 -7.990 -9.804 1.00 72.75 97 GLY A O 1
ATOM 753 N N . GLY A 1 98 ? 18.076 -6.306 -10.961 1.00 87.06 98 GLY A N 1
ATOM 754 C CA . GLY A 1 98 ? 17.617 -6.669 -12.302 1.00 87.06 98 GLY A CA 1
ATOM 755 C C . GLY A 1 98 ? 16.117 -6.443 -12.525 1.00 87.06 98 GLY A C 1
ATOM 756 O O . GLY A 1 98 ? 15.359 -6.349 -11.554 1.00 87.06 98 GLY A O 1
ATOM 757 N N . PRO A 1 99 ? 15.675 -6.403 -13.792 1.00 93.19 99 PRO A N 1
ATOM 758 C CA . PRO A 1 99 ? 14.282 -6.146 -14.136 1.00 93.19 99 PRO A CA 1
ATOM 759 C C . PRO A 1 99 ? 13.326 -7.168 -13.515 1.00 93.19 99 PRO A C 1
ATOM 761 O O . PRO A 1 99 ? 13.711 -8.270 -13.084 1.00 93.19 99 PRO A O 1
ATOM 764 N N . LEU A 1 100 ? 12.052 -6.788 -13.455 1.00 97.25 100 LEU A N 1
ATOM 765 C CA . LEU A 1 100 ? 10.973 -7.730 -13.189 1.00 97.25 100 LEU A CA 1
ATOM 766 C C . LEU A 1 100 ? 10.751 -8.592 -14.434 1.00 97.25 100 LEU A C 1
ATOM 768 O O . LEU A 1 100 ? 10.913 -8.134 -15.561 1.00 97.25 100 LEU A O 1
ATOM 772 N N . ASN A 1 101 ? 10.360 -9.847 -14.230 1.00 96.25 101 ASN A N 1
ATOM 773 C CA . ASN A 1 101 ? 9.890 -10.667 -15.343 1.00 96.25 101 ASN A CA 1
ATOM 774 C C . ASN A 1 101 ? 8.427 -10.338 -15.690 1.00 96.25 101 ASN A C 1
ATOM 776 O O . ASN A 1 101 ? 7.701 -9.738 -14.896 1.00 96.25 101 ASN A O 1
ATOM 780 N N . GLU A 1 102 ? 7.974 -10.790 -16.860 1.00 95.88 102 GLU A N 1
ATOM 781 C CA . GLU A 1 102 ? 6.623 -10.512 -17.364 1.00 95.88 102 GLU A CA 1
ATOM 782 C C . GLU A 1 102 ? 5.514 -10.933 -16.392 1.00 95.88 102 GLU A C 1
ATOM 784 O O . GLU A 1 102 ? 4.534 -10.211 -16.228 1.00 95.88 102 GLU A O 1
ATOM 789 N N . LYS A 1 103 ? 5.678 -12.063 -15.690 1.00 94.88 103 LYS A N 1
ATOM 790 C CA . LYS A 1 103 ? 4.689 -12.536 -14.708 1.00 94.88 103 LYS A CA 1
ATOM 791 C C . LYS A 1 103 ? 4.589 -11.589 -13.514 1.00 94.88 103 LYS A C 1
ATOM 793 O O . LYS A 1 103 ? 3.491 -11.286 -13.067 1.00 94.88 103 LYS A O 1
ATOM 798 N N . GLN A 1 104 ? 5.722 -11.097 -13.019 1.00 97.12 104 GLN A N 1
ATOM 799 C CA . GLN A 1 104 ? 5.760 -10.134 -11.918 1.00 97.12 104 GLN A CA 1
ATOM 800 C C . GLN A 1 104 ? 5.134 -8.795 -12.324 1.00 97.12 104 GLN A C 1
ATOM 802 O O . GLN A 1 104 ? 4.356 -8.222 -11.564 1.00 97.12 104 GLN A O 1
ATOM 807 N N . ILE A 1 105 ? 5.428 -8.322 -13.540 1.00 97.69 105 ILE A N 1
ATOM 808 C CA . ILE A 1 105 ? 4.814 -7.108 -14.095 1.00 97.69 105 ILE A CA 1
ATOM 809 C C . ILE A 1 105 ? 3.301 -7.295 -14.243 1.00 97.69 105 ILE A C 1
ATOM 811 O O . ILE A 1 105 ? 2.544 -6.383 -13.910 1.00 97.69 105 ILE A O 1
ATOM 815 N N . ALA A 1 106 ? 2.850 -8.463 -14.709 1.00 95.56 106 ALA A N 1
ATOM 816 C CA . ALA A 1 106 ? 1.433 -8.775 -14.862 1.00 95.56 106 ALA A CA 1
ATOM 817 C C . ALA A 1 106 ? 0.692 -8.754 -13.517 1.00 95.56 106 ALA A C 1
ATOM 819 O O . ALA A 1 106 ? -0.351 -8.115 -13.426 1.00 95.56 106 ALA A O 1
ATOM 820 N N . VAL A 1 107 ? 1.266 -9.353 -12.467 1.00 95.94 107 VAL A N 1
ATOM 821 C CA . VAL A 1 107 ? 0.698 -9.338 -11.105 1.00 95.94 107 VAL A CA 1
ATOM 822 C C . VAL A 1 107 ? 0.531 -7.909 -10.584 1.00 95.94 107 VAL A C 1
ATOM 824 O O . VAL A 1 107 ? -0.557 -7.529 -10.157 1.00 95.94 107 VAL A O 1
ATOM 827 N N . ILE A 1 108 ? 1.579 -7.081 -10.668 1.00 97.19 108 ILE A N 1
ATOM 828 C CA . ILE A 1 108 ? 1.505 -5.687 -10.200 1.00 97.19 108 ILE A CA 1
ATOM 829 C C . ILE A 1 108 ? 0.526 -4.879 -11.062 1.00 97.19 108 ILE A C 1
ATOM 831 O O . ILE A 1 108 ? -0.241 -4.079 -10.533 1.00 97.19 108 ILE A O 1
ATOM 835 N N . THR A 1 109 ? 0.515 -5.100 -12.381 1.00 96.44 109 THR A N 1
ATOM 836 C CA . THR A 1 109 ? -0.430 -4.445 -13.300 1.00 96.44 109 THR A CA 1
ATOM 837 C C . THR A 1 109 ? -1.868 -4.763 -12.918 1.00 96.44 109 THR A C 1
ATOM 839 O O . THR A 1 109 ? -2.675 -3.844 -12.794 1.00 96.44 109 THR A O 1
ATOM 842 N N . GLN A 1 110 ? -2.182 -6.043 -12.715 1.00 92.88 110 GLN A N 1
ATOM 843 C CA . GLN A 1 110 ? -3.516 -6.486 -12.334 1.00 92.88 110 GLN A CA 1
ATOM 844 C C . GLN A 1 110 ? -3.934 -5.848 -11.007 1.00 92.88 110 GLN A C 1
ATOM 846 O O . GLN A 1 110 ? -4.988 -5.223 -10.944 1.00 92.88 110 GLN A O 1
ATOM 851 N N . TRP A 1 111 ? -3.066 -5.890 -9.994 1.00 94.69 111 TRP A N 1
ATOM 852 C CA . TRP A 1 111 ? -3.321 -5.260 -8.700 1.00 94.69 111 TRP A CA 1
ATOM 853 C C . TRP A 1 111 ? -3.632 -3.761 -8.811 1.00 94.69 111 TRP A C 1
ATOM 855 O O . TRP A 1 111 ? -4.608 -3.289 -8.226 1.00 94.69 111 TRP A O 1
ATOM 865 N N . VAL A 1 112 ? -2.850 -2.999 -9.587 1.00 94.25 112 VAL A N 1
ATOM 866 C CA . VAL A 1 112 ? -3.097 -1.560 -9.790 1.00 94.25 112 VAL A CA 1
ATOM 867 C C . VAL A 1 112 ? -4.437 -1.325 -10.491 1.00 94.25 112 VAL A C 1
ATOM 869 O O . VAL A 1 112 ? -5.232 -0.507 -10.024 1.00 94.25 112 VAL A O 1
ATOM 872 N N . VAL A 1 113 ? -4.718 -2.059 -11.572 1.00 91.88 113 VAL A N 1
ATOM 873 C CA . VAL A 1 113 ? -5.957 -1.925 -12.362 1.00 91.88 113 VAL A CA 1
ATOM 874 C C . VAL A 1 113 ? -7.200 -2.334 -11.560 1.00 91.88 113 VAL A C 1
ATOM 876 O O . VAL A 1 113 ? -8.259 -1.736 -11.720 1.00 91.88 113 VAL A O 1
ATOM 879 N N . GLU A 1 114 ? -7.077 -3.285 -10.637 1.00 86.06 114 GLU A N 1
ATOM 880 C CA . GLU A 1 114 ? -8.160 -3.719 -9.739 1.00 86.06 114 GLU A CA 1
ATOM 881 C C . GLU A 1 114 ? -8.365 -2.797 -8.524 1.00 86.06 114 GLU A C 1
ATOM 883 O O . GLU A 1 114 ? -9.231 -3.032 -7.674 1.00 86.06 114 GLU A O 1
ATOM 888 N N . GLY A 1 115 ? -7.597 -1.709 -8.451 1.00 87.25 115 GLY A N 1
ATOM 889 C CA . GLY A 1 115 ? -7.784 -0.643 -7.475 1.00 87.25 115 GLY A CA 1
ATOM 890 C C . GLY A 1 115 ? -6.737 -0.600 -6.364 1.00 87.25 115 GLY A C 1
ATOM 891 O O . GLY A 1 115 ? -6.971 0.069 -5.361 1.00 87.25 115 GLY A O 1
ATOM 892 N N . ALA A 1 116 ? -5.605 -1.290 -6.529 1.00 91.38 116 ALA A N 1
ATOM 893 C CA . ALA A 1 116 ? -4.457 -1.273 -5.622 1.00 91.38 116 ALA A CA 1
ATOM 894 C C . ALA A 1 116 ? -4.826 -1.551 -4.149 1.00 91.38 116 ALA A C 1
ATOM 896 O O . ALA A 1 116 ? -4.315 -0.925 -3.219 1.00 91.38 116 ALA A O 1
ATOM 897 N N . LYS A 1 117 ? -5.755 -2.485 -3.923 1.00 88.81 117 LYS A N 1
ATOM 898 C CA . LYS A 1 117 ? -6.249 -2.821 -2.581 1.00 88.81 117 LYS A CA 1
ATOM 899 C C . LYS A 1 117 ? -5.172 -3.556 -1.788 1.00 88.81 117 LYS A C 1
ATOM 901 O O . LYS A 1 117 ? -4.515 -4.436 -2.328 1.00 88.81 117 LYS A O 1
ATOM 906 N N . LEU A 1 118 ? -5.024 -3.244 -0.503 1.00 84.88 118 LEU A N 1
ATOM 907 C CA . LEU A 1 118 ? -4.061 -3.922 0.381 1.00 84.88 118 LEU A CA 1
ATOM 908 C C . LEU A 1 118 ? -4.647 -5.177 1.076 1.00 84.88 118 LEU A C 1
ATOM 910 O O . LEU A 1 118 ? -3.928 -5.866 1.799 1.00 84.88 118 LEU A O 1
ATOM 914 N N . GLY A 1 119 ? -5.932 -5.476 0.826 1.00 72.19 119 GLY A N 1
ATOM 915 C CA . GLY A 1 119 ? -6.720 -6.579 1.400 1.00 72.19 119 GLY A CA 1
ATOM 916 C C . GLY A 1 119 ? -7.926 -6.074 2.209 1.00 72.19 119 GLY A C 1
ATOM 917 O O . GLY A 1 119 ? -7.886 -4.968 2.741 1.00 72.19 119 GLY A O 1
ATOM 918 N N . GLU A 1 120 ? -9.003 -6.865 2.313 1.00 49.09 120 GLU A N 1
ATOM 919 C CA . GLU A 1 120 ? -10.051 -6.617 3.316 1.00 49.09 120 GLU A CA 1
ATOM 920 C C . GLU A 1 120 ? -9.647 -7.280 4.637 1.00 49.09 120 GLU A C 1
ATOM 922 O O . GLU A 1 120 ? -9.684 -8.500 4.783 1.00 49.09 120 GLU A O 1
ATOM 927 N N . GLY A 1 121 ? -9.227 -6.464 5.605 1.00 49.97 121 GLY A N 1
ATOM 928 C CA . GLY A 1 121 ? -9.130 -6.861 7.006 1.00 49.97 121 GLY A CA 1
ATOM 929 C C . GLY A 1 121 ? -8.132 -7.970 7.347 1.00 49.97 121 GLY A C 1
ATOM 930 O O . GLY A 1 121 ? -8.519 -8.915 8.036 1.00 49.97 121 GLY A O 1
ATOM 931 N N . THR A 1 122 ? -6.839 -7.837 7.006 1.00 39.06 122 THR A N 1
ATOM 932 C CA . THR A 1 122 ? -5.812 -8.653 7.684 1.00 39.06 122 THR A CA 1
ATOM 933 C C . THR A 1 122 ? -4.608 -7.897 8.262 1.00 39.06 122 THR A C 1
ATOM 935 O O . THR A 1 122 ? -4.068 -6.985 7.640 1.00 39.06 122 THR A O 1
ATOM 938 N N . PRO A 1 123 ? -4.144 -8.304 9.465 1.00 40.81 123 PRO A N 1
ATOM 939 C CA . PRO A 1 123 ? -3.205 -7.563 10.311 1.00 40.81 123 PRO A CA 1
ATOM 940 C C . PRO A 1 123 ? -1.721 -7.829 10.010 1.00 40.81 123 PRO A C 1
ATOM 942 O O . PRO A 1 123 ? -0.893 -7.732 10.912 1.00 40.81 123 PRO A O 1
ATOM 945 N N . TYR A 1 124 ? -1.333 -8.193 8.785 1.00 37.53 124 TYR A N 1
ATOM 946 C CA . TYR A 1 124 ? 0.068 -8.558 8.515 1.00 37.53 124 TYR A CA 1
ATOM 947 C C . TYR A 1 124 ? 1.031 -7.346 8.504 1.00 37.53 124 TYR A C 1
ATOM 949 O O . TYR A 1 124 ? 2.240 -7.510 8.637 1.00 37.53 124 TYR A O 1
ATOM 957 N N . ALA A 1 125 ? 0.500 -6.114 8.486 1.00 42.47 125 ALA A N 1
ATOM 958 C CA . ALA A 1 125 ? 1.241 -4.884 8.810 1.00 42.47 125 ALA A CA 1
ATOM 959 C C . ALA A 1 125 ? 1.537 -4.716 10.321 1.00 42.47 125 ALA A C 1
ATOM 961 O O . ALA A 1 125 ? 2.188 -3.759 10.738 1.00 42.47 125 ALA A O 1
ATOM 962 N N . LEU A 1 126 ? 1.057 -5.646 11.151 1.00 43.72 126 LEU A N 1
ATOM 963 C CA . LEU A 1 126 ? 1.189 -5.640 12.605 1.00 43.72 126 LEU A CA 1
ATOM 964 C C . LEU A 1 126 ? 2.125 -6.750 13.087 1.00 43.72 126 LEU A C 1
ATOM 966 O O . LEU A 1 126 ? 1.905 -7.349 14.147 1.00 43.72 126 LEU A O 1
ATOM 970 N N . THR A 1 127 ? 3.176 -7.025 12.309 1.00 41.31 127 THR A N 1
ATOM 971 C CA . THR A 1 127 ? 4.365 -7.712 12.815 1.00 41.31 127 THR A CA 1
ATOM 972 C C . THR A 1 127 ? 4.871 -6.973 14.058 1.00 41.31 127 THR A C 1
ATOM 974 O O . THR A 1 127 ? 4.689 -5.767 14.201 1.00 41.31 127 THR A O 1
ATOM 977 N N . GLN A 1 128 ? 5.430 -7.732 15.003 1.00 45.31 128 GLN A N 1
ATOM 978 C CA . GLN A 1 128 ? 5.613 -7.455 16.441 1.00 45.31 128 GLN A CA 1
ATOM 979 C C . GLN A 1 128 ? 6.253 -6.112 16.879 1.00 45.31 128 GLN A C 1
ATOM 981 O O . GLN A 1 128 ? 6.462 -5.930 18.074 1.00 45.31 128 GLN A O 1
ATOM 986 N N . LYS A 1 129 ? 6.545 -5.164 15.980 1.00 49.16 129 LYS A N 1
ATOM 987 C CA . LYS A 1 129 ? 7.264 -3.911 16.255 1.00 49.16 129 LYS A CA 1
ATOM 988 C C . LYS A 1 129 ? 6.483 -2.610 15.981 1.00 49.16 129 LYS A C 1
ATOM 990 O O . LYS A 1 129 ? 7.038 -1.540 16.188 1.00 49.16 129 LYS A O 1
ATOM 995 N N . SER A 1 130 ? 5.219 -2.666 15.557 1.00 61.19 130 SER A N 1
ATOM 996 C CA . SER A 1 130 ? 4.384 -1.484 15.248 1.00 61.19 130 SER A CA 1
ATOM 997 C C . SER A 1 130 ? 3.316 -1.188 16.313 1.00 61.19 130 SER A C 1
ATOM 999 O O . SER A 1 130 ? 2.147 -0.971 16.004 1.00 61.19 130 SER A O 1
ATOM 1001 N N . VAL A 1 131 ? 3.690 -1.215 17.595 1.00 80.38 131 VAL A N 1
ATOM 1002 C CA . VAL A 1 131 ? 2.813 -0.689 18.653 1.00 80.38 131 VAL A CA 1
ATOM 1003 C C . VAL A 1 131 ? 2.954 0.829 18.680 1.00 80.38 131 VAL A C 1
ATOM 1005 O O . VAL A 1 131 ? 4.031 1.330 18.988 1.00 80.38 131 VAL A O 1
ATOM 1008 N N . LEU A 1 132 ? 1.880 1.549 18.350 1.00 80.62 132 LEU A N 1
ATOM 1009 C CA . LEU A 1 132 ? 1.836 3.011 18.435 1.00 80.62 132 LEU A CA 1
ATOM 1010 C C . LEU A 1 132 ? 1.698 3.466 19.887 1.00 80.62 132 LEU A C 1
ATOM 1012 O O . LEU A 1 132 ? 2.391 4.378 20.325 1.00 80.62 132 LEU A O 1
ATOM 1016 N N . LEU A 1 133 ? 0.807 2.817 20.639 1.00 88.31 133 LEU A N 1
ATOM 1017 C CA . LEU A 1 133 ? 0.577 3.128 22.045 1.00 88.31 133 LEU A CA 1
ATOM 1018 C C . LEU A 1 133 ? 0.025 1.907 22.778 1.00 88.31 133 LEU A C 1
ATOM 1020 O O . LEU A 1 133 ? -1.041 1.408 22.425 1.00 88.31 133 LEU A O 1
ATOM 1024 N N . SER A 1 134 ? 0.707 1.447 23.823 1.00 92.38 134 SER A N 1
ATOM 1025 C CA . SER A 1 134 ? 0.122 0.503 24.781 1.00 92.38 134 SER A CA 1
ATOM 1026 C C . SER A 1 134 ? -0.557 1.274 25.904 1.00 92.38 134 SER A C 1
ATOM 1028 O O . SER A 1 134 ? 0.010 2.232 26.433 1.00 92.38 134 SER A O 1
ATOM 1030 N N . GLY A 1 135 ? -1.747 0.838 26.304 1.00 92.88 135 GLY A N 1
ATOM 1031 C CA . GLY A 1 135 ? -2.395 1.392 27.484 1.00 92.88 135 GLY A CA 1
ATOM 1032 C C . GLY A 1 135 ? -3.842 0.964 27.660 1.00 92.88 135 GLY A C 1
ATOM 1033 O O . GLY A 1 135 ? -4.348 0.055 26.993 1.00 92.88 135 GLY A O 1
ATOM 1034 N N . THR A 1 136 ? -4.503 1.672 28.571 1.00 96.56 136 THR A N 1
ATOM 1035 C CA . THR A 1 136 ? -5.906 1.459 28.896 1.00 96.56 136 THR A CA 1
ATOM 1036 C C . THR A 1 136 ? -6.810 2.240 27.946 1.00 96.56 136 THR A C 1
ATOM 1038 O O . THR A 1 136 ? -6.738 3.469 27.863 1.00 96.56 136 THR A O 1
ATOM 1041 N N . TRP A 1 137 ? -7.719 1.525 27.293 1.00 95.31 137 TRP A N 1
ATOM 1042 C CA . TRP A 1 137 ? -8.736 2.076 26.400 1.00 95.31 137 TRP A CA 1
ATOM 1043 C C . TRP A 1 137 ? -10.111 1.954 27.038 1.00 95.31 137 TRP A C 1
ATOM 1045 O O . TRP A 1 137 ? -10.451 0.904 27.590 1.00 95.31 137 TRP A O 1
ATOM 1055 N N . THR A 1 138 ? -10.910 3.012 26.943 1.00 96.81 138 THR A N 1
ATOM 1056 C CA . THR A 1 138 ? -12.238 3.084 27.557 1.00 96.81 138 THR A CA 1
ATOM 1057 C C . THR A 1 138 ? -13.296 3.193 26.466 1.00 96.81 138 THR A C 1
ATOM 1059 O O . THR A 1 138 ? -13.150 3.994 25.545 1.00 96.81 138 THR A O 1
ATOM 1062 N N . ASN A 1 139 ? -14.360 2.395 26.548 1.00 96.25 139 ASN A N 1
ATOM 1063 C CA . ASN A 1 139 ? -15.509 2.537 25.652 1.00 96.25 139 ASN A CA 1
ATOM 1064 C C . ASN A 1 139 ? -16.467 3.650 26.127 1.00 96.25 139 ASN A C 1
ATOM 1066 O O . ASN A 1 139 ? -16.308 4.205 27.215 1.00 96.25 139 ASN A O 1
ATOM 1070 N N . THR A 1 140 ? -17.490 3.965 25.336 1.00 95.94 140 THR A N 1
ATOM 1071 C CA . THR A 1 140 ? -18.523 4.956 25.703 1.00 95.94 140 THR A CA 1
ATOM 1072 C C . THR A 1 140 ? -19.354 4.576 26.938 1.00 95.94 140 THR A C 1
ATOM 1074 O O . THR A 1 140 ? -19.987 5.440 27.533 1.00 95.94 140 THR A O 1
ATOM 1077 N N . GLU A 1 141 ? -19.320 3.312 27.368 1.00 95.12 141 GLU A N 1
ATOM 1078 C CA . GLU A 1 141 ? -19.979 2.811 28.585 1.00 95.12 141 GLU A CA 1
ATOM 1079 C C . GLU A 1 141 ? -19.065 2.874 29.828 1.00 95.12 141 GLU A C 1
ATOM 1081 O O . GLU A 1 141 ? -19.452 2.439 30.911 1.00 95.12 141 GLU A O 1
ATOM 1086 N N . GLY A 1 142 ? -17.828 3.365 29.693 1.00 92.50 142 GLY A N 1
ATOM 1087 C CA . GLY A 1 142 ? -16.849 3.426 30.784 1.00 92.50 142 GLY A CA 1
ATOM 1088 C C . GLY A 1 142 ? -16.104 2.111 31.060 1.00 92.50 142 GLY A C 1
ATOM 1089 O O . GLY A 1 142 ? -15.294 2.041 31.988 1.00 92.50 142 GLY A O 1
ATOM 1090 N N . LYS A 1 143 ? -16.324 1.061 30.261 1.00 96.06 143 LYS A N 1
ATOM 1091 C CA . LYS A 1 143 ? -15.594 -0.208 30.359 1.00 96.06 143 LYS A CA 1
ATOM 1092 C C . LYS A 1 143 ? -14.171 -0.043 29.835 1.00 96.06 143 LYS A C 1
ATOM 1094 O O . LYS A 1 143 ? -13.963 0.460 28.733 1.00 96.06 143 LYS A O 1
ATOM 1099 N N . ARG A 1 144 ? -13.204 -0.537 30.611 1.00 96.19 144 ARG A N 1
ATOM 1100 C CA . ARG A 1 144 ? -11.768 -0.432 30.329 1.00 96.19 144 ARG A CA 1
ATOM 1101 C C . ARG A 1 144 ? -11.167 -1.748 29.848 1.00 96.19 144 ARG A C 1
ATOM 1103 O O . ARG A 1 144 ? -11.534 -2.813 30.350 1.00 96.19 144 ARG A O 1
ATOM 1110 N N . ILE A 1 145 ? -10.232 -1.664 28.907 1.00 95.38 145 ILE A N 1
ATOM 1111 C CA . ILE A 1 145 ? -9.425 -2.786 28.416 1.00 95.38 145 ILE A CA 1
ATOM 1112 C C . ILE A 1 145 ? -7.953 -2.388 28.316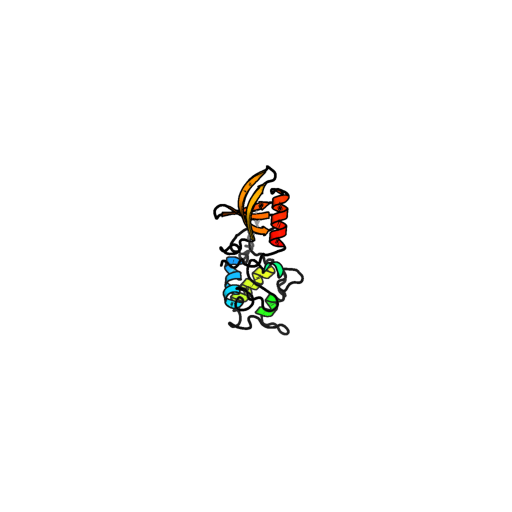 1.00 95.38 145 ILE A C 1
ATOM 1114 O O . ILE A 1 145 ? -7.647 -1.242 28.008 1.00 95.38 145 ILE A O 1
ATOM 1118 N N . GLU A 1 146 ? -7.059 -3.353 28.510 1.00 95.94 146 GLU A N 1
ATOM 1119 C CA . GLU A 1 146 ? -5.640 -3.212 28.168 1.00 95.94 146 GLU A CA 1
ATOM 1120 C C . GLU A 1 146 ? -5.422 -3.705 26.738 1.00 95.94 146 GLU A C 1
ATOM 1122 O O . GLU A 1 146 ? -5.801 -4.837 26.406 1.00 95.94 146 GLU A O 1
ATOM 1127 N N . ALA A 1 147 ? -4.846 -2.856 25.887 1.00 95.06 147 ALA A N 1
ATOM 1128 C CA . ALA A 1 147 ? -4.546 -3.215 24.506 1.00 95.06 147 ALA A CA 1
ATOM 1129 C C . ALA A 1 147 ? -3.384 -2.397 23.931 1.00 95.06 147 ALA A C 1
ATOM 1131 O O . ALA A 1 147 ? -3.132 -1.266 24.352 1.00 95.06 147 ALA A O 1
ATOM 1132 N N . ASP A 1 148 ? -2.746 -2.945 22.900 1.00 92.81 148 ASP A N 1
ATOM 1133 C CA . ASP A 1 148 ? -1.836 -2.184 22.045 1.00 92.81 148 ASP A CA 1
ATOM 1134 C C . ASP A 1 148 ? -2.628 -1.540 20.905 1.00 92.81 148 ASP A C 1
ATOM 1136 O O . ASP A 1 148 ? -3.315 -2.243 20.159 1.00 92.81 148 ASP A O 1
ATOM 1140 N N . LEU A 1 149 ? -2.513 -0.225 20.735 1.00 91.38 149 LEU A N 1
ATOM 1141 C CA . LEU A 1 149 ? -2.935 0.462 19.522 1.00 91.38 149 LEU A CA 1
ATOM 1142 C C . LEU A 1 149 ? -1.902 0.233 18.435 1.00 91.38 149 LEU A C 1
ATOM 1144 O O . LEU A 1 149 ? -0.712 0.488 18.615 1.00 91.38 149 LEU A O 1
ATOM 1148 N N . LEU A 1 150 ? -2.392 -0.209 17.289 1.00 84.81 150 LEU A N 1
ATOM 1149 C CA . LEU A 1 150 ? -1.564 -0.558 16.148 1.00 84.81 150 LEU A CA 1
ATOM 1150 C C . LEU A 1 150 ? -1.789 0.360 14.940 1.00 84.81 150 LEU A C 1
ATOM 1152 O O . LEU A 1 150 ? -0.991 0.371 14.010 1.00 84.81 150 LEU A O 1
ATOM 1156 N N . GLY A 1 151 ? -2.883 1.121 14.947 1.00 84.56 151 GLY A N 1
ATOM 1157 C CA . GLY A 1 151 ? -3.260 2.034 13.875 1.00 84.56 151 GLY A CA 1
ATOM 1158 C C . GLY A 1 151 ? -4.760 2.294 13.846 1.00 84.56 151 GLY A C 1
ATOM 1159 O O . GLY A 1 151 ? -5.510 1.782 14.681 1.00 84.56 151 GLY A O 1
ATOM 1160 N N . VAL A 1 152 ? -5.193 3.075 12.860 1.00 84.38 152 VAL A N 1
ATOM 1161 C CA . VAL A 1 152 ? -6.606 3.319 12.553 1.00 84.38 152 VAL A CA 1
ATOM 1162 C C . VAL A 1 152 ? -6.859 3.046 11.077 1.00 84.38 152 VAL A C 1
ATOM 1164 O O . VAL A 1 152 ? -6.103 3.487 10.213 1.00 84.38 152 VAL A O 1
ATOM 1167 N N . GLU A 1 153 ? -7.945 2.336 10.797 1.00 76.12 153 GLU A N 1
ATOM 1168 C CA . GLU A 1 153 ? -8.414 1.995 9.460 1.00 76.12 153 GLU A CA 1
ATOM 1169 C C . GLU A 1 153 ? -9.927 2.206 9.388 1.00 76.12 153 GLU A C 1
ATOM 1171 O O . GLU A 1 153 ? -10.662 1.680 10.218 1.00 76.12 153 GLU A O 1
ATOM 1176 N N . ASP A 1 154 ? -10.388 2.994 8.415 1.00 78.88 154 ASP A N 1
ATOM 1177 C CA . ASP A 1 154 ? -11.810 3.226 8.129 1.00 78.88 154 ASP A CA 1
ATOM 1178 C C . ASP A 1 154 ? -12.635 3.568 9.381 1.00 78.88 154 ASP A C 1
ATOM 1180 O O . ASP A 1 154 ? -13.650 2.941 9.687 1.00 78.88 154 ASP A O 1
ATOM 1184 N N . GLU A 1 155 ? -12.141 4.553 10.140 1.00 84.25 155 GLU A N 1
ATOM 1185 C CA . GLU A 1 155 ? -12.719 5.005 11.414 1.00 84.25 155 GLU A CA 1
ATOM 1186 C C . GLU A 1 155 ? -12.782 3.916 12.502 1.00 84.25 155 GLU A C 1
ATOM 1188 O O . GLU A 1 155 ? -13.593 3.986 13.431 1.00 84.25 155 GLU A O 1
ATOM 1193 N N . LYS A 1 156 ? -11.918 2.898 12.421 1.00 88.50 156 LYS A N 1
ATOM 1194 C CA . LYS A 1 156 ? -11.770 1.843 13.428 1.00 88.50 156 LYS A CA 1
ATOM 1195 C C . LYS A 1 156 ? -10.333 1.776 13.927 1.00 88.50 156 LYS A C 1
ATOM 1197 O O . LYS A 1 156 ? -9.393 1.676 13.147 1.00 88.50 156 LYS A O 1
ATOM 1202 N N . ALA A 1 157 ? -10.163 1.770 15.241 1.00 90.50 157 ALA A N 1
ATOM 1203 C CA . ALA A 1 157 ? -8.894 1.471 15.880 1.00 90.50 157 ALA A CA 1
ATOM 1204 C C . ALA A 1 157 ? -8.554 -0.016 15.727 1.00 90.50 157 ALA A C 1
ATOM 1206 O O . ALA A 1 157 ? -9.391 -0.886 15.979 1.00 90.50 157 ALA A O 1
ATOM 1207 N N . LEU A 1 158 ? -7.311 -0.306 15.356 1.00 90.00 158 LEU A N 1
ATOM 1208 C CA . LEU A 1 158 ? -6.746 -1.648 15.369 1.00 90.00 158 LEU A CA 1
ATOM 1209 C C . LEU A 1 158 ? -6.130 -1.891 16.748 1.00 90.00 158 LEU A C 1
ATOM 1211 O O . LEU A 1 158 ? -5.011 -1.455 17.019 1.00 90.00 158 LEU A O 1
ATOM 1215 N N . LEU A 1 159 ? -6.873 -2.563 17.629 1.00 91.38 159 LEU A N 1
ATOM 1216 C CA . LEU A 1 159 ? -6.439 -2.856 18.995 1.00 91.38 159 LEU A CA 1
ATOM 1217 C C . LEU A 1 159 ? -6.019 -4.319 19.131 1.00 91.38 159 LEU A C 1
ATOM 1219 O O . LEU A 1 159 ? -6.788 -5.225 18.807 1.00 91.38 159 LEU A O 1
ATOM 1223 N N . ARG A 1 160 ? -4.818 -4.571 19.658 1.00 88.44 160 ARG A N 1
ATOM 1224 C CA . ARG A 1 160 ? -4.364 -5.917 20.023 1.00 88.44 160 ARG A CA 1
ATOM 1225 C C . ARG A 1 160 ? -4.680 -6.202 21.479 1.00 88.44 160 ARG A C 1
ATOM 1227 O O . ARG A 1 160 ? -4.068 -5.640 22.379 1.00 88.44 160 ARG A O 1
ATOM 1234 N N . ILE A 1 161 ? -5.600 -7.129 21.701 1.00 89.50 161 ILE A N 1
ATOM 1235 C CA . ILE A 1 161 ? -6.040 -7.563 23.023 1.00 89.50 161 ILE A CA 1
ATOM 1236 C C . ILE A 1 161 ? -5.585 -9.009 23.193 1.00 89.50 161 ILE A C 1
ATOM 1238 O O . ILE A 1 161 ? -5.994 -9.884 22.431 1.00 89.50 161 ILE A O 1
ATOM 1242 N N . LYS A 1 162 ? -4.719 -9.276 24.179 1.00 86.50 162 LYS A N 1
ATOM 1243 C CA . LYS A 1 162 ? -4.188 -10.629 24.458 1.00 86.50 162 LYS A CA 1
ATOM 1244 C C . LYS A 1 162 ? -3.634 -11.330 23.203 1.00 86.50 162 LYS A C 1
ATOM 1246 O O . LYS A 1 162 ? -3.898 -12.505 22.964 1.00 86.50 162 LYS A O 1
ATOM 1251 N N . GLY A 1 163 ? -2.908 -10.585 22.368 1.00 77.94 163 GLY A N 1
ATOM 1252 C CA . GLY A 1 163 ? -2.296 -11.100 21.139 1.00 77.94 163 GLY A CA 1
ATOM 1253 C C . GLY A 1 163 ? -3.219 -11.172 19.916 1.00 77.94 163 GLY A C 1
ATOM 1254 O O . GLY A 1 163 ? -2.724 -11.396 18.816 1.00 77.94 163 GLY A O 1
ATOM 1255 N N . LYS A 1 164 ? -4.530 -10.931 20.058 1.00 79.25 164 LYS A N 1
ATOM 1256 C CA . LYS A 1 164 ? -5.480 -10.921 18.937 1.00 79.25 164 LYS A CA 1
ATOM 1257 C C . LYS A 1 164 ? -5.835 -9.496 18.530 1.00 79.25 164 LYS A C 1
ATOM 1259 O O . LYS A 1 164 ? -6.094 -8.657 19.385 1.00 79.25 164 LYS A O 1
ATOM 1264 N N . VAL A 1 165 ? -5.860 -9.227 17.227 1.00 83.00 165 VAL A N 1
ATOM 1265 C CA . VAL A 1 165 ? -6.217 -7.911 16.680 1.00 83.00 165 VAL A CA 1
ATOM 1266 C C . VAL A 1 165 ? -7.729 -7.806 16.515 1.00 83.00 165 VAL A C 1
ATOM 1268 O O . VAL A 1 165 ? -8.374 -8.713 15.986 1.00 83.00 165 VAL A O 1
ATOM 1271 N N . HIS A 1 166 ? -8.280 -6.686 16.966 1.00 86.19 166 HIS A N 1
ATOM 1272 C CA . HIS A 1 166 ? -9.687 -6.335 16.895 1.00 86.19 166 HIS A CA 1
ATOM 1273 C C . HIS A 1 166 ? -9.836 -4.970 16.225 1.00 86.19 166 HIS A C 1
ATOM 1275 O O . HIS A 1 166 ? -9.133 -4.026 16.579 1.00 86.19 166 HIS A O 1
ATOM 1281 N N . GLN A 1 167 ? -10.774 -4.860 15.284 1.00 88.81 167 GLN A N 1
ATOM 1282 C CA . GLN A 1 167 ? -11.197 -3.571 14.743 1.00 88.81 167 GLN A CA 1
ATOM 1283 C C . GLN A 1 167 ? -12.294 -2.995 15.639 1.00 88.81 167 GLN A C 1
ATOM 1285 O O . GLN A 1 167 ? -13.368 -3.588 15.765 1.00 88.81 167 GLN A O 1
ATOM 1290 N N . VAL A 1 168 ? -12.030 -1.853 16.263 1.00 91.44 168 VAL A N 1
ATOM 1291 C CA . VAL A 1 168 ? -12.944 -1.200 17.203 1.00 91.44 168 VAL A CA 1
ATOM 1292 C C . VAL A 1 168 ? -13.361 0.152 16.628 1.00 91.44 168 VAL A C 1
ATOM 1294 O O . VAL A 1 168 ? -12.499 1.011 16.469 1.00 91.44 168 VAL A O 1
ATOM 1297 N N . PRO A 1 169 ? -14.647 0.384 16.301 1.00 95.38 169 PRO A N 1
ATOM 1298 C CA . PRO A 1 169 ? -15.096 1.676 15.782 1.00 95.38 169 PRO A CA 1
ATOM 1299 C C . PRO A 1 169 ? -14.705 2.821 16.718 1.00 95.38 169 PRO A C 1
ATOM 1301 O O . PRO A 1 169 ? -15.003 2.751 17.910 1.00 95.38 169 PRO A O 1
ATOM 1304 N N . LEU A 1 170 ? -14.094 3.888 16.199 1.00 93.00 170 LEU A N 1
ATOM 1305 C CA . LEU A 1 170 ? -13.649 5.030 17.007 1.00 93.00 170 LEU A CA 1
ATOM 1306 C C . LEU A 1 170 ? -14.799 5.627 17.819 1.00 93.00 170 LEU A C 1
ATOM 1308 O O . LEU A 1 170 ? -14.658 5.846 19.015 1.00 93.00 170 LEU A O 1
ATOM 1312 N N . LYS A 1 171 ? -15.983 5.740 17.208 1.00 95.06 171 LYS A N 1
ATOM 1313 C CA . LYS A 1 171 ? -17.214 6.202 17.870 1.00 95.06 171 LYS A CA 1
ATOM 1314 C C . LYS A 1 171 ? -17.682 5.349 19.059 1.00 95.06 171 LYS A C 1
ATOM 1316 O O . LYS A 1 171 ? -18.563 5.772 19.795 1.00 95.06 171 LYS A O 1
ATOM 1321 N N . SER A 1 172 ? -17.166 4.126 19.205 1.00 95.88 172 SER A N 1
ATOM 1322 C CA . SER A 1 172 ? -17.463 3.252 20.351 1.00 95.88 172 SER A CA 1
ATOM 1323 C C . SER A 1 172 ? -16.498 3.455 21.523 1.00 95.88 172 SER A C 1
ATOM 1325 O O . SER A 1 172 ? -16.735 2.936 22.614 1.00 95.88 172 SER A O 1
ATOM 1327 N N . LEU A 1 173 ? -15.423 4.217 21.314 1.00 96.50 173 LEU A N 1
ATOM 1328 C CA . LEU A 1 173 ? -14.451 4.590 22.333 1.00 96.50 173 LEU A CA 1
ATOM 1329 C C . LEU A 1 173 ? -14.831 5.922 22.991 1.00 96.50 173 LEU A C 1
ATOM 1331 O O . LEU A 1 173 ? -15.504 6.754 22.385 1.00 96.50 173 LEU A O 1
ATOM 1335 N N . SER A 1 174 ? -14.396 6.129 24.234 1.00 97.44 174 SER A N 1
ATOM 1336 C CA . SER A 1 174 ? -14.554 7.408 24.931 1.00 97.44 174 SER A CA 1
ATOM 1337 C C . SER A 1 174 ? -13.827 8.531 24.188 1.00 97.44 174 SER A C 1
ATOM 1339 O O . SER A 1 174 ? -12.829 8.278 23.513 1.00 97.44 174 SER A O 1
ATOM 1341 N N . GLU A 1 175 ? -14.276 9.776 24.353 1.00 96.31 175 GLU A N 1
ATOM 1342 C CA . GLU A 1 175 ? -13.615 10.951 23.759 1.00 96.31 175 GLU A CA 1
ATOM 1343 C C . GLU A 1 175 ? -12.132 11.026 24.148 1.00 96.31 175 GLU A C 1
ATOM 1345 O O . GLU A 1 175 ? -11.277 11.270 23.304 1.00 96.31 175 GLU A O 1
ATOM 1350 N N . GLU A 1 176 ? -11.808 10.702 25.402 1.00 95.62 176 GLU A N 1
ATOM 1351 C CA . GLU A 1 176 ? -10.426 10.610 25.881 1.00 95.62 176 GLU A CA 1
ATOM 1352 C C . GLU A 1 176 ? -9.609 9.561 25.105 1.00 95.62 176 GLU A C 1
ATOM 1354 O O . GLU A 1 176 ? -8.470 9.808 24.719 1.00 95.62 176 GLU A O 1
ATOM 1359 N N . SER A 1 177 ? -10.184 8.383 24.850 1.00 96.00 177 SER A N 1
ATOM 1360 C CA . SER A 1 177 ? -9.513 7.3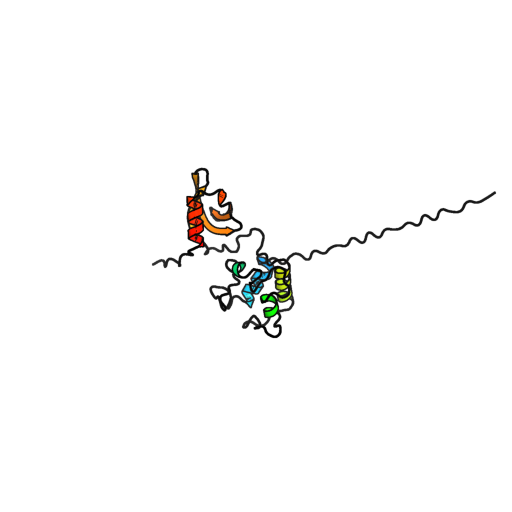24 24.087 1.00 96.00 177 SER A CA 1
ATOM 1361 C C . SER A 1 177 ? -9.347 7.711 22.616 1.00 96.00 177 SER A C 1
ATOM 1363 O O . SER A 1 177 ? -8.313 7.417 22.023 1.00 96.00 177 SER A O 1
ATOM 1365 N N . GLN A 1 178 ? -10.335 8.396 22.033 1.00 95.62 178 GLN A N 1
ATOM 1366 C CA . GLN A 1 178 ? -10.253 8.918 20.668 1.00 95.62 178 GLN A CA 1
ATOM 1367 C C . GLN A 1 178 ? -9.159 9.990 20.545 1.00 95.62 178 GLN A C 1
ATOM 1369 O O . GLN A 1 178 ? -8.363 9.934 19.611 1.00 95.62 178 GLN A O 1
ATOM 1374 N N . ALA A 1 179 ? -9.055 10.905 21.515 1.00 93.88 179 ALA A N 1
ATOM 1375 C CA . ALA A 1 179 ? -8.006 11.924 21.550 1.00 93.88 179 ALA A CA 1
ATOM 1376 C C . ALA A 1 179 ? -6.602 11.302 21.643 1.00 93.88 179 ALA A C 1
ATOM 1378 O O . ALA A 1 179 ? -5.718 11.669 20.872 1.00 93.88 179 ALA A O 1
ATOM 1379 N N . LYS A 1 180 ? -6.418 10.291 22.508 1.00 93.44 180 LYS A N 1
ATOM 1380 C CA . LYS A 1 180 ? -5.156 9.532 22.608 1.00 93.44 180 LYS A CA 1
ATOM 1381 C C . LYS A 1 180 ? -4.768 8.860 21.290 1.00 93.44 180 LYS A C 1
ATOM 1383 O O . LYS A 1 180 ? -3.595 8.827 20.937 1.00 93.44 180 LYS A O 1
ATOM 1388 N N . ILE A 1 181 ? -5.745 8.305 20.570 1.00 90.12 181 ILE A N 1
ATOM 1389 C CA . ILE A 1 181 ? -5.514 7.689 19.256 1.00 90.12 181 ILE A CA 1
ATOM 1390 C C . ILE A 1 181 ? -5.060 8.740 18.243 1.00 90.12 181 ILE A C 1
ATOM 1392 O O . ILE A 1 181 ? -4.104 8.490 17.513 1.00 90.12 181 ILE A O 1
ATOM 1396 N N . GLN A 1 182 ? -5.718 9.900 18.210 1.00 87.44 182 GLN A N 1
ATOM 1397 C CA . GLN A 1 182 ? -5.355 10.983 17.297 1.00 87.44 182 GLN A CA 1
ATOM 1398 C C . GLN A 1 182 ? -3.919 11.461 17.548 1.00 87.44 182 GLN A C 1
ATOM 1400 O O . GLN A 1 182 ? -3.123 11.523 16.614 1.00 87.44 182 GLN A O 1
ATOM 1405 N N . GLU A 1 183 ? -3.562 11.697 18.813 1.00 87.62 183 GLU A N 1
ATOM 1406 C CA . GLU A 1 183 ? -2.210 12.098 19.217 1.00 87.62 183 GLU A CA 1
ATOM 1407 C C . GLU A 1 183 ? -1.155 11.059 18.794 1.00 87.62 183 GLU A C 1
ATOM 1409 O O . GLU A 1 183 ? -0.130 11.409 18.207 1.00 87.62 183 GLU A O 1
ATOM 1414 N N . ALA A 1 184 ? -1.436 9.768 19.005 1.00 82.44 184 ALA A N 1
ATOM 1415 C CA . ALA A 1 184 ? -0.532 8.678 18.638 1.00 82.44 184 ALA A CA 1
ATOM 1416 C C . ALA A 1 184 ? -0.318 8.531 17.117 1.00 82.44 184 ALA A C 1
ATOM 1418 O O . ALA A 1 184 ? 0.714 8.013 16.688 1.00 82.44 184 ALA A O 1
ATOM 1419 N N . ILE A 1 185 ? -1.279 8.962 16.292 1.00 76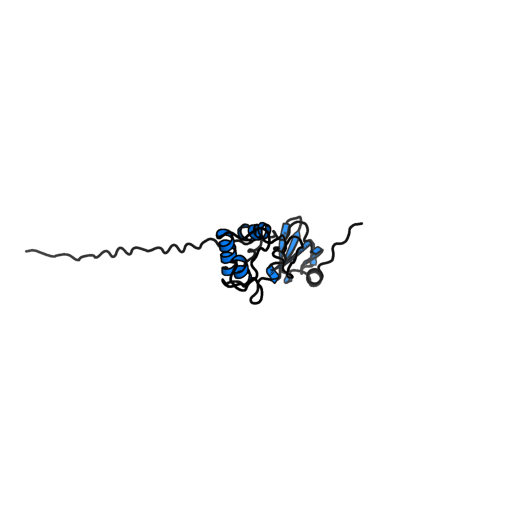.75 185 ILE A N 1
ATOM 1420 C CA . ILE A 1 185 ? -1.174 8.924 14.823 1.00 76.75 185 ILE A CA 1
ATOM 1421 C C . ILE A 1 185 ? -0.436 10.155 14.287 1.00 76.75 185 ILE A C 1
ATOM 1423 O O . ILE A 1 185 ? 0.303 10.045 13.307 1.00 76.75 185 ILE A O 1
ATOM 1427 N N . GLU A 1 186 ? -0.625 11.316 14.914 1.00 73.94 186 GLU A N 1
ATOM 1428 C CA . GLU A 1 186 ? 0.007 12.576 14.506 1.00 73.94 186 GLU A CA 1
ATOM 1429 C C . GLU A 1 186 ? 1.481 12.666 14.921 1.00 73.94 186 GLU A C 1
ATOM 1431 O O . GLU A 1 186 ? 2.278 13.292 14.221 1.00 73.94 186 GLU A O 1
ATOM 1436 N N . GLN A 1 187 ? 1.870 12.012 16.020 1.00 59.97 187 GLN A N 1
ATOM 1437 C CA . GLN A 1 187 ? 3.246 11.995 16.516 1.00 59.97 187 GLN A CA 1
ATOM 1438 C C . GLN A 1 187 ? 3.749 10.555 16.689 1.00 59.97 187 GLN A C 1
ATOM 1440 O O . GLN A 1 187 ? 3.721 10.030 17.806 1.00 59.97 187 GLN A O 1
ATOM 1445 N N . PRO A 1 188 ? 4.251 9.894 15.624 1.00 51.91 188 PRO A N 1
ATOM 1446 C CA . PRO A 1 188 ? 4.893 8.593 15.767 1.00 51.91 188 PRO A CA 1
ATOM 1447 C C . PRO A 1 188 ? 6.144 8.782 16.629 1.00 51.91 188 PRO A C 1
ATOM 1449 O O . PRO A 1 188 ? 7.165 9.307 16.182 1.00 51.91 188 PRO A O 1
ATOM 1452 N N . SER A 1 189 ? 6.028 8.433 17.907 1.00 47.59 189 SER A N 1
ATOM 1453 C CA . SER A 1 189 ? 7.068 8.663 18.896 1.00 47.59 189 SER A CA 1
ATOM 1454 C C . SER A 1 189 ? 8.340 7.939 18.459 1.00 47.59 189 SER A C 1
ATOM 1456 O O . SER A 1 189 ? 8.316 6.749 18.146 1.00 47.59 189 SER A O 1
ATOM 1458 N N . GLN A 1 190 ? 9.449 8.681 18.432 1.00 40.19 190 GLN A N 1
ATOM 1459 C CA . GLN A 1 190 ? 10.804 8.153 18.285 1.00 40.19 190 GLN A CA 1
ATOM 1460 C C . GLN A 1 190 ? 11.003 6.935 19.209 1.00 40.19 190 GLN A C 1
ATOM 1462 O O . GLN A 1 190 ? 10.462 6.935 20.323 1.00 40.19 190 GLN A O 1
ATOM 1467 N N . PRO A 1 191 ? 11.775 5.913 18.794 1.00 38.91 191 PRO A N 1
ATOM 1468 C CA . PRO A 1 191 ? 12.044 4.771 19.653 1.00 38.91 191 PRO A CA 1
ATOM 1469 C C . PRO A 1 191 ? 12.653 5.270 20.965 1.00 38.91 191 PRO A C 1
ATOM 1471 O O . PRO A 1 191 ? 13.660 5.976 20.956 1.00 38.91 191 PRO A O 1
ATOM 1474 N N . LYS A 1 192 ? 12.044 4.909 22.099 1.00 38.62 192 LYS A N 1
ATOM 1475 C CA . LYS A 1 192 ? 12.704 5.045 23.396 1.00 38.62 192 LYS A CA 1
ATOM 1476 C C . LYS A 1 192 ? 13.916 4.116 23.374 1.00 38.62 192 LYS A C 1
ATOM 1478 O O . LYS A 1 192 ? 13.743 2.901 23.384 1.00 38.62 192 LYS A O 1
ATOM 1483 N N . GLU A 1 193 ? 15.114 4.692 23.304 1.00 38.72 193 GLU A N 1
ATOM 1484 C CA . GLU A 1 193 ? 16.345 3.995 23.665 1.00 38.72 193 GLU A CA 1
ATOM 1485 C C . GLU A 1 193 ? 16.177 3.461 25.091 1.00 38.72 193 GLU A C 1
ATOM 1487 O O . GLU A 1 193 ? 16.001 4.214 26.053 1.00 38.72 193 GLU A O 1
ATOM 1492 N N . GLU A 1 194 ? 16.150 2.138 25.204 1.00 42.75 194 GLU A N 1
ATOM 1493 C CA . GLU A 1 194 ? 16.288 1.442 26.471 1.00 42.75 194 GLU A CA 1
ATOM 1494 C C . GLU A 1 194 ? 17.782 1.449 26.828 1.00 42.75 194 GLU A C 1
ATOM 1496 O O . GLU A 1 194 ? 18.624 1.151 25.981 1.00 42.75 194 GLU A O 1
ATOM 1501 N N . LYS A 1 195 ? 18.071 1.909 28.049 1.00 36.62 195 LYS A N 1
ATOM 1502 C CA . LYS A 1 195 ? 19.407 2.165 28.611 1.00 36.62 195 LYS A CA 1
ATOM 1503 C C . LYS A 1 195 ? 20.377 0.991 28.524 1.00 36.62 195 LYS A C 1
ATOM 1505 O O . LYS A 1 195 ? 19.935 -0.147 28.787 1.00 36.62 195 LYS A O 1
#

InterPro domains:
  IPR009056 Cytochrome c-like domain [PF13442] (36-112)
  IPR009056 Cytochrome c-like domain [PS51007] (28-116)
  IPR036909 Cytochrome c-like domain superfamily [G3DSA:1.10.760.10] (34-118)
  IPR036909 Cytochrome c-like domain superfamily [SSF46626] (9-117)

Foldseek 3Di:
DDDDDDDPPPPPPVPPPPPPPPPPPQQACPPQQVVCCVQFPCVAANPPHQVVNHHPQLVGNVVQDDCPHQQDAQDLVRVVLCQLVVHPPHPHPPPPNDGDDPSNSVSVSRCSNNGVDNDDDDDPSPDPPQQLDWDWWAFPVRDIATWGFRADDPQWTFTQHPNDTDTHRLNRTDPVRNVVRVVSVVDSDDDPPDD

Secondary structure (DSSP, 8-state):
-----------------------PPPPPIIIIIHHHHHHHTHHHHSTT--GGG---STTTGGGGBSTTSSB-TT-TT-HHHHHHTT-TTS--S-SSS-PPPHHHHHHHHHHHHTT----SS--GGG-TT--SEEEEEEBTTS-EEEEEEEEEETTEEEEEETTEEEEEEGGGB-HHHHHHHHHHHHS--------

Sequence (195 aa):
MKVMPSLLIMRVTSLAFFLLLNSLPAADFQTDVLPIFQNKCYKCHGNGETKGDMSLEPGQIRRFISKQGPIVPGDSNAQILRMIREEPGVEAMPRQGGPLNEKQIAVITQWVVEGAKLGEGTPYALTQKSVLLSGTWTNTEGKRIEADLLGVEDEKALLRIKGKVHQVPLKSLSEESQAKIQEAIEQPSQPKEEK

Organism: NCBI:txid454148